Protein AF-0000000075360469 (afdb_homodimer)

Solvent-accessible surface area (backbone atoms only — not comparable to full-atom values): 14205 Å² total; per-residue (Å²): 92,69,73,37,36,82,47,87,80,54,73,64,46,63,49,33,37,39,33,45,27,39,41,29,49,33,63,58,57,54,46,42,32,23,27,50,46,10,45,74,39,44,35,32,46,33,38,42,33,43,32,40,32,41,60,13,34,35,38,39,36,37,30,26,70,45,45,73,87,72,63,45,74,84,58,86,42,46,10,34,50,32,40,31,43,35,37,39,32,42,34,36,38,34,23,70,50,64,30,44,30,37,37,34,32,16,78,68,30,48,28,33,36,38,34,39,33,41,29,43,35,39,61,72,50,85,80,56,54,72,75,47,12,67,35,78,43,67,35,70,44,61,72,42,79,40,77,57,46,86,90,70,74,37,38,82,46,87,80,54,73,66,47,64,49,34,35,40,33,44,29,39,40,29,50,35,64,59,54,53,45,41,33,24,27,49,48,9,44,75,41,44,35,32,46,34,37,40,33,45,31,40,32,42,58,14,33,36,38,38,35,38,30,26,70,45,44,73,88,71,63,45,73,85,55,87,42,47,10,34,48,34,38,31,44,36,38,40,30,43,33,34,38,34,22,69,50,65,30,43,30,40,35,35,32,16,78,69,29,48,29,31,35,38,35,38,33,41,29,44,34,40,61,72,50,82,80,58,54,72,75,48,12,68,36,77,42,67,35,70,44,60,72,41,78,39,77,57,48,86

Secondary structure (DSSP, 8-state):
---B-SSTTPPPEE--EEEEEEEES-SEEEEEEB-TTPPSEEEEEEEEEEEEEEEESEEEEEETT--GGG-S----PPP-EEEEEEEEEEEEEEE-SS-SEEEE--SSS-EEEEEEEEEEEEESSTT--STTSEEEES-EES-EEES-B-/---B-SSTTPPPEE--EEEEEEEES-SEEEEEEB-TTPPSEEEEEEEEEEEEEEEESEEEEEETT--GGG-S----PPP-EEEEEEEEEEEEEEE-SS-SEEEE--SSS-EEEEEEEEEEEEESSTT--STTSEEEES-EES-EEES-B-

Organism: Citrus sinensis (NCBI:txid2711)

Radius of gyration: 19.04 Å; Cα contacts (8 Å, |Δi|>4): 924; chains: 2; bounding box: 39×49×48 Å

Structure (mmCIF, N/CA/C/O backbone):
data_AF-0000000075360469-model_v1
#
loop_
_entity.id
_entity.type
_entity.pdbx_description
1 polymer 'Uncharacterized protein'
#
loop_
_atom_site.group_PDB
_atom_site.id
_atom_site.type_symbol
_atom_site.label_atom_id
_atom_site.label_alt_id
_atom_site.label_comp_id
_atom_site.label_asym_id
_atom_site.label_entity_id
_atom_site.label_seq_id
_atom_site.pdbx_PDB_ins_code
_atom_site.Cartn_x
_atom_site.Cartn_y
_atom_site.Cartn_z
_atom_site.occupancy
_atom_site.B_iso_or_equiv
_atom_site.auth_seq_id
_atom_site.auth_comp_id
_atom_site.auth_asym_id
_atom_site.auth_atom_id
_atom_site.pdbx_PDB_model_num
ATOM 1 N N . ILE A 1 1 ? 3.607 -2.281 -2.953 1 94.75 1 ILE A N 1
ATOM 2 C CA . ILE A 1 1 ? 4.852 -1.771 -3.523 1 94.75 1 ILE A CA 1
ATOM 3 C C . ILE A 1 1 ? 4.664 -1.517 -5.02 1 94.75 1 ILE A C 1
ATOM 5 O O . ILE A 1 1 ? 4.395 -2.445 -5.781 1 94.75 1 ILE A O 1
ATOM 9 N N . GLY A 1 2 ? 4.793 -0.292 -5.465 1 91.44 2 GLY A N 1
ATOM 10 C CA . GLY A 1 2 ? 4.574 0.11 -6.844 1 91.44 2 GLY A CA 1
ATOM 11 C C . GLY A 1 2 ? 3.57 1.239 -6.984 1 91.44 2 GLY A C 1
ATOM 12 O O . GLY A 1 2 ? 3.215 1.885 -5.996 1 91.44 2 GLY A O 1
ATOM 13 N N . SER A 1 3 ? 3.293 1.431 -8.25 1 90.69 3 SER A N 1
ATOM 14 C CA . SER A 1 3 ? 3.672 0.668 -9.438 1 90.69 3 SER A CA 1
ATOM 15 C C . SER A 1 3 ? 5.094 1.003 -9.883 1 90.69 3 SER A C 1
ATOM 17 O O . SER A 1 3 ? 5.477 2.174 -9.914 1 90.69 3 SER A O 1
ATOM 19 N N . LEU A 1 4 ? 5.887 0.078 -10.18 1 94.88 4 LEU A N 1
ATOM 20 C CA . LEU A 1 4 ? 7.289 0.25 -10.531 1 94.88 4 LEU A CA 1
ATOM 21 C C . LEU A 1 4 ? 7.461 0.335 -12.047 1 94.88 4 LEU A C 1
ATOM 23 O O . LEU A 1 4 ? 6.68 -0.251 -12.797 1 94.88 4 LEU A O 1
ATOM 27 N N . GLY A 1 5 ? 8.484 1.056 -12.477 1 92.62 5 GLY A N 1
ATOM 28 C CA . GLY A 1 5 ? 8.906 1.057 -13.867 1 92.62 5 GLY A CA 1
ATOM 29 C C . GLY A 1 5 ? 8.148 2.057 -14.727 1 92.62 5 GLY A C 1
ATOM 30 O O . GLY A 1 5 ? 8.047 1.888 -15.945 1 92.62 5 GLY A O 1
ATOM 31 N N . LYS A 1 6 ? 7.613 3.016 -14.086 1 84.31 6 LYS A N 1
ATOM 32 C CA . LYS A 1 6 ? 6.895 4.027 -14.852 1 84.31 6 LYS A CA 1
ATOM 33 C C . LYS A 1 6 ? 7.859 4.922 -15.625 1 84.31 6 LYS A C 1
ATOM 35 O O . LYS A 1 6 ? 7.57 5.316 -16.75 1 84.31 6 LYS A O 1
ATOM 40 N N . TYR A 1 7 ? 9 5.176 -14.992 1 84.62 7 TYR A N 1
ATOM 41 C CA . TYR A 1 7 ? 9.969 6.094 -15.578 1 84.62 7 TYR A CA 1
ATOM 42 C C . TYR A 1 7 ? 11.258 5.367 -15.938 1 84.62 7 TYR A C 1
ATOM 44 O O . TYR A 1 7 ? 11.625 4.383 -15.289 1 84.62 7 TYR A O 1
ATOM 52 N N . THR A 1 8 ? 11.891 5.875 -16.938 1 87.12 8 THR A N 1
ATOM 53 C CA . THR A 1 8 ? 13.086 5.227 -17.469 1 87.12 8 THR A CA 1
ATOM 54 C C . THR A 1 8 ? 14.227 5.293 -16.453 1 87.12 8 THR A C 1
ATOM 56 O O . THR A 1 8 ? 15.125 4.445 -16.453 1 87.12 8 THR A O 1
ATOM 59 N N . ASP A 1 9 ? 14.117 6.25 -15.539 1 88.25 9 ASP A N 1
ATOM 60 C CA . ASP A 1 9 ? 15.234 6.445 -14.625 1 88.25 9 ASP A CA 1
ATOM 61 C C . ASP A 1 9 ? 14.859 6.051 -13.203 1 88.25 9 ASP A C 1
ATOM 63 O O . ASP A 1 9 ? 15.508 6.473 -12.242 1 88.25 9 ASP A O 1
ATOM 67 N N . GLU A 1 10 ? 13.898 5.184 -13.172 1 89.5 10 GLU A N 1
ATOM 68 C CA . GLU A 1 10 ? 13.516 4.742 -11.828 1 89.5 10 GLU A CA 1
ATOM 69 C C . GLU A 1 10 ? 14.602 3.859 -11.211 1 89.5 10 GLU A C 1
ATOM 71 O O . GLU A 1 10 ? 15.18 3.014 -11.891 1 89.5 10 GLU A O 1
ATOM 76 N N . GLU A 1 11 ? 14.867 4.098 -9.977 1 91.69 11 GLU A N 1
ATOM 77 C CA . GLU A 1 11 ? 15.906 3.344 -9.281 1 91.69 11 GLU A CA 1
ATOM 78 C C . GLU A 1 11 ? 15.391 1.972 -8.852 1 91.69 11 GLU A C 1
ATOM 80 O O . GLU A 1 11 ? 14.18 1.757 -8.758 1 91.69 11 GLU A O 1
ATOM 85 N N . ASP A 1 12 ? 16.359 1.062 -8.609 1 96.38 12 ASP A N 1
ATOM 86 C CA . ASP A 1 12 ? 16.047 -0.254 -8.062 1 96.38 12 ASP A CA 1
ATOM 87 C C . ASP A 1 12 ? 15.375 -0.131 -6.695 1 96.38 12 ASP A C 1
ATOM 89 O O . ASP A 1 12 ? 15.641 0.813 -5.949 1 96.38 12 ASP A O 1
ATOM 93 N N . VAL A 1 13 ? 14.547 -0.993 -6.422 1 97 13 VAL A N 1
ATOM 94 C CA . VAL A 1 13 ? 13.93 -1.085 -5.102 1 97 13 VAL A CA 1
ATOM 95 C C . VAL A 1 13 ? 14.375 -2.369 -4.41 1 97 13 VAL A C 1
ATOM 97 O O . VAL A 1 13 ? 14.062 -3.471 -4.863 1 97 13 VAL A O 1
ATOM 100 N N . VAL A 1 14 ? 15.148 -2.17 -3.314 1 97.81 14 VAL A N 1
ATOM 101 C CA . VAL A 1 14 ? 15.758 -3.35 -2.711 1 97.81 14 VAL A CA 1
ATOM 102 C C . VAL A 1 14 ? 15.531 -3.332 -1.201 1 97.81 14 VAL A C 1
ATOM 104 O O . VAL A 1 14 ? 15.641 -2.283 -0.562 1 97.81 14 VAL A O 1
ATOM 107 N N . GLY A 1 15 ? 15.18 -4.359 -0.701 1 98 15 GLY A N 1
ATOM 108 C CA . GLY A 1 15 ? 15.289 -4.543 0.738 1 98 15 GLY A CA 1
ATOM 109 C C . GLY A 1 15 ? 14.07 -4.055 1.499 1 98 15 GLY A C 1
ATOM 110 O O . GLY A 1 15 ? 14.203 -3.494 2.59 1 98 15 GLY A O 1
ATOM 111 N N . ILE A 1 16 ? 12.969 -4.293 0.969 1 98 16 ILE A N 1
ATOM 112 C CA . ILE A 1 16 ? 11.734 -3.941 1.668 1 98 16 ILE A CA 1
ATOM 113 C C . ILE A 1 16 ? 11.367 -5.047 2.656 1 98 16 ILE A C 1
ATOM 115 O O . ILE A 1 16 ? 11.469 -6.234 2.338 1 98 16 ILE A O 1
ATOM 119 N N . ASN A 1 17 ? 11.031 -4.652 3.91 1 98.38 17 ASN A N 1
ATOM 120 C CA . ASN A 1 17 ? 10.562 -5.582 4.93 1 98.38 17 ASN A CA 1
ATOM 121 C C . ASN A 1 17 ? 9.266 -5.098 5.582 1 98.38 17 ASN A C 1
ATOM 123 O O . ASN A 1 17 ? 9.211 -3.988 6.109 1 98.38 17 ASN A O 1
ATOM 127 N N . VAL A 1 18 ? 8.266 -5.828 5.5 1 98.12 18 VAL A N 1
ATOM 128 C CA . VAL A 1 18 ? 6.992 -5.602 6.18 1 98.12 18 VAL A CA 1
ATOM 129 C C . VAL A 1 18 ? 6.676 -6.789 7.09 1 98.12 18 VAL A C 1
ATOM 131 O O . VAL A 1 18 ? 6.574 -7.926 6.625 1 98.12 18 VAL A O 1
ATOM 134 N N . ARG A 1 19 ? 6.531 -6.484 8.391 1 98 19 ARG A N 1
ATOM 135 C CA . ARG A 1 19 ? 6.367 -7.629 9.281 1 98 19 ARG A CA 1
ATOM 136 C C . ARG A 1 19 ? 5.391 -7.309 10.406 1 98 19 ARG A C 1
ATOM 138 O O . ARG A 1 19 ? 5.16 -6.137 10.727 1 98 19 ARG A O 1
ATOM 145 N N . ASN A 1 20 ? 4.848 -8.367 10.961 1 97.5 20 ASN A N 1
ATOM 146 C CA . ASN A 1 20 ? 3.947 -8.273 12.109 1 97.5 20 ASN A CA 1
ATOM 147 C C . ASN A 1 20 ? 2.799 -7.305 11.844 1 97.5 20 ASN A C 1
ATOM 149 O O . ASN A 1 20 ? 2.65 -6.305 12.547 1 97.5 20 ASN A O 1
ATOM 153 N N . CYS A 1 21 ? 2.018 -7.738 10.953 1 97.69 21 CYS A N 1
ATOM 154 C CA . CYS A 1 21 ? 0.961 -6.832 10.523 1 97.69 21 CYS A CA 1
ATOM 155 C C . CYS A 1 21 ? -0.395 -7.527 10.531 1 97.69 21 CYS A C 1
ATOM 157 O O . CYS A 1 21 ? -0.504 -8.688 10.133 1 97.69 21 CYS A O 1
ATOM 159 N N . THR A 1 22 ? -1.365 -6.922 11.047 1 98.38 22 THR A N 1
ATOM 160 C CA . THR A 1 22 ? -2.75 -7.32 10.812 1 98.38 22 THR A CA 1
ATOM 161 C C . THR A 1 22 ? -3.447 -6.336 9.883 1 98.38 22 THR A C 1
ATOM 163 O O . THR A 1 22 ? -3.459 -5.129 10.141 1 98.38 22 THR A O 1
ATOM 166 N N . ILE A 1 23 ? -3.994 -6.805 8.805 1 98 23 ILE A N 1
ATOM 167 C CA . ILE A 1 23 ? -4.676 -6.02 7.781 1 98 23 ILE A CA 1
ATOM 168 C C . ILE A 1 23 ? -6.145 -6.441 7.703 1 98 23 ILE A C 1
ATOM 170 O O . ILE A 1 23 ? -6.449 -7.617 7.488 1 98 23 ILE A O 1
ATOM 174 N N . THR A 1 24 ? -7.066 -5.492 7.844 1 97.69 24 THR A N 1
ATOM 175 C CA . THR A 1 24 ? -8.484 -5.812 7.887 1 97.69 24 THR A CA 1
ATOM 176 C C . THR A 1 24 ? -9.266 -4.938 6.906 1 97.69 24 THR A C 1
ATOM 178 O O . THR A 1 24 ? -9.078 -3.721 6.871 1 97.69 24 THR A O 1
ATOM 181 N N . GLY A 1 25 ? -10.055 -5.566 6.047 1 95.88 25 GLY A N 1
ATOM 182 C CA . GLY A 1 25 ? -11.062 -4.848 5.289 1 95.88 25 GLY A CA 1
ATOM 183 C C . GLY A 1 25 ? -10.516 -4.195 4.035 1 95.88 25 GLY A C 1
ATOM 184 O O . GLY A 1 25 ? -11.078 -3.213 3.545 1 95.88 25 GLY A O 1
ATOM 185 N N . THR A 1 26 ? -9.422 -4.742 3.541 1 96.62 26 THR A N 1
ATOM 186 C CA . THR A 1 26 ? -8.812 -4.121 2.371 1 96.62 26 THR A CA 1
ATOM 187 C C . THR A 1 26 ? -9.094 -4.938 1.114 1 96.62 26 THR A C 1
ATOM 189 O O . THR A 1 26 ? -9.375 -6.137 1.197 1 96.62 26 THR A O 1
ATOM 192 N N . GLN A 1 27 ? -9.086 -4.266 -0.001 1 94.94 27 GLN A N 1
ATOM 193 C CA . GLN A 1 27 ? -9.219 -4.992 -1.258 1 94.94 27 GLN A CA 1
ATOM 194 C C . GLN A 1 27 ? -7.992 -5.863 -1.523 1 94.94 27 GLN A C 1
ATOM 196 O O . GLN A 1 27 ? -8.125 -7.035 -1.891 1 94.94 27 GLN A O 1
ATOM 201 N N . ASN A 1 28 ? -6.832 -5.258 -1.359 1 96.44 28 ASN A N 1
ATOM 202 C CA . ASN A 1 28 ? -5.594 -6.004 -1.554 1 96.44 28 ASN A CA 1
ATOM 203 C C . ASN A 1 28 ? -4.797 -6.121 -0.257 1 96.44 28 ASN A C 1
ATOM 205 O O . ASN A 1 28 ? -4.777 -5.188 0.548 1 96.44 28 ASN A O 1
ATOM 209 N N . GLY A 1 29 ? -4.133 -7.223 -0.032 1 97.62 29 GLY A N 1
ATOM 210 C CA . GLY A 1 29 ? -3.172 -7.371 1.048 1 97.62 29 GLY A CA 1
ATOM 211 C C . GLY A 1 29 ? -1.795 -6.836 0.7 1 97.62 29 GLY A C 1
ATOM 212 O O . GLY A 1 29 ? -1.602 -5.621 0.608 1 97.62 29 GLY A O 1
ATOM 213 N N . VAL A 1 30 ? -0.83 -7.801 0.501 1 98.44 30 VAL A N 1
ATOM 214 C CA . VAL A 1 30 ? 0.49 -7.387 0.038 1 98.44 30 VAL A CA 1
ATOM 215 C C . VAL A 1 30 ? 0.578 -7.539 -1.479 1 98.44 30 VAL A C 1
ATOM 217 O O . VAL A 1 30 ? 0.243 -8.594 -2.021 1 98.44 30 VAL A O 1
ATOM 220 N N . ARG A 1 31 ? 0.881 -6.441 -2.158 1 98.25 31 ARG A N 1
ATOM 221 C CA . ARG A 1 31 ? 0.864 -6.41 -3.617 1 98.25 31 ARG A CA 1
ATOM 222 C C . ARG A 1 31 ? 2.113 -5.727 -4.164 1 98.25 31 ARG A C 1
ATOM 224 O O . ARG A 1 31 ? 2.514 -4.668 -3.676 1 98.25 31 ARG A O 1
ATOM 231 N N . VAL A 1 32 ? 2.805 -6.418 -5.078 1 98.56 32 VAL A N 1
ATOM 232 C CA . VAL A 1 32 ? 3.895 -5.844 -5.859 1 98.56 32 VAL A CA 1
ATOM 233 C C . VAL A 1 32 ? 3.471 -5.715 -7.32 1 98.56 32 VAL A C 1
ATOM 235 O O . VAL A 1 32 ? 3.023 -6.691 -7.93 1 98.56 32 VAL A O 1
ATOM 238 N N . LYS A 1 33 ? 3.529 -4.539 -7.859 1 96.81 33 LYS A N 1
ATOM 239 C CA . LYS A 1 33 ? 3.027 -4.371 -9.219 1 96.81 33 LYS A CA 1
ATOM 240 C C . LYS A 1 33 ? 3.977 -3.521 -10.055 1 96.81 33 LYS A C 1
ATOM 242 O O . LYS A 1 33 ? 4.598 -2.588 -9.547 1 96.81 33 LYS A O 1
ATOM 247 N N . THR A 1 34 ? 4.16 -3.836 -11.305 1 96.06 34 THR A N 1
ATOM 248 C CA . THR A 1 34 ? 4.949 -3.068 -12.266 1 96.06 34 THR A CA 1
ATOM 249 C C . THR A 1 34 ? 4.121 -2.74 -13.508 1 96.06 34 THR A C 1
ATOM 251 O O . THR A 1 34 ? 3.203 -3.482 -13.859 1 96.06 34 THR A O 1
ATOM 254 N N . TRP A 1 35 ? 4.492 -1.708 -14.109 1 91.5 35 TRP A N 1
ATOM 255 C CA . TRP A 1 35 ? 3.814 -1.316 -15.344 1 91.5 35 TRP A CA 1
ATOM 256 C C . TRP A 1 35 ? 4.203 -2.236 -16.5 1 91.5 35 TRP A C 1
ATOM 258 O O . TRP A 1 35 ? 5.352 -2.674 -16.594 1 91.5 35 TRP A O 1
ATOM 268 N N . PRO A 1 36 ? 3.199 -2.496 -17.328 1 88.81 36 PRO A N 1
ATOM 269 C CA . PRO A 1 36 ? 3.611 -3.15 -18.578 1 88.81 36 PRO A CA 1
ATOM 270 C C . PRO A 1 36 ? 4.598 -2.311 -19.391 1 88.81 36 PRO A C 1
ATOM 272 O O . PRO A 1 36 ? 4.504 -1.08 -19.391 1 88.81 36 PRO A O 1
ATOM 275 N N . GLY A 1 37 ? 5.539 -2.943 -20.031 1 90.12 37 GLY A N 1
ATOM 276 C CA . GLY A 1 37 ? 6.496 -2.225 -20.859 1 90.12 37 GLY A CA 1
ATOM 277 C C . GLY A 1 37 ? 7.512 -1.442 -20.047 1 90.12 37 GLY A C 1
ATOM 278 O O . GLY A 1 37 ? 8.305 -0.679 -20.609 1 90.12 37 GLY A O 1
ATOM 279 N N . ALA A 1 38 ? 7.465 -1.643 -18.75 1 93.31 38 ALA A N 1
ATOM 280 C CA . ALA A 1 38 ? 8.414 -0.944 -17.906 1 93.31 38 ALA A CA 1
ATOM 281 C C . ALA A 1 38 ? 9.852 -1.239 -18.312 1 93.31 38 ALA A C 1
ATOM 283 O O . ALA A 1 38 ? 10.188 -2.381 -18.641 1 93.31 38 ALA A O 1
ATOM 284 N N . PRO A 1 39 ? 10.695 -0.224 -18.312 1 94.81 39 PRO A N 1
ATOM 285 C CA . PRO A 1 39 ? 12.109 -0.464 -18.625 1 94.81 39 PRO A CA 1
ATOM 286 C C . PRO A 1 39 ? 12.797 -1.343 -17.578 1 94.81 39 PRO A C 1
ATOM 288 O O . PRO A 1 39 ? 12.25 -1.563 -16.5 1 94.81 39 PRO A O 1
ATOM 291 N N . ALA A 1 40 ? 13.992 -1.775 -17.953 1 95.62 40 ALA A N 1
ATOM 292 C CA . ALA A 1 40 ? 14.75 -2.682 -17.109 1 95.62 40 ALA A CA 1
ATOM 293 C C . ALA A 1 40 ? 15.133 -2.008 -15.789 1 95.62 40 ALA A C 1
ATOM 295 O O . ALA A 1 40 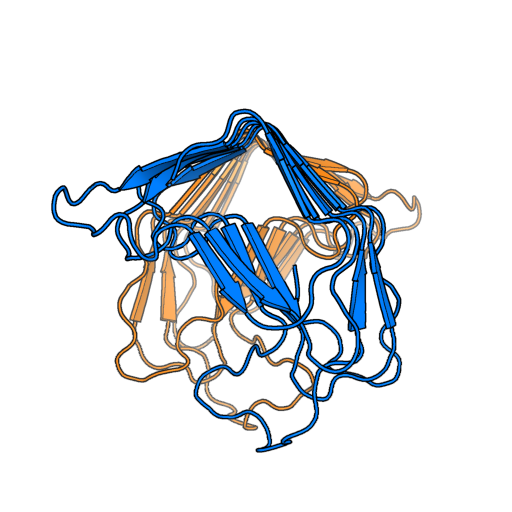? 15.609 -0.87 -15.781 1 95.62 40 ALA A O 1
ATOM 296 N N . SER A 1 41 ? 14.852 -2.594 -14.758 1 97.44 41 SER A N 1
ATOM 297 C CA . SER A 1 41 ? 15.266 -2.309 -13.391 1 97.44 41 SER A CA 1
ATOM 298 C C . SER A 1 41 ? 15.078 -3.527 -12.492 1 97.44 41 SER A C 1
ATOM 300 O O . SER A 1 41 ? 14.742 -4.613 -12.969 1 97.44 41 SER A O 1
ATOM 302 N N . HIS A 1 42 ? 15.438 -3.35 -11.188 1 97.75 42 HIS A N 1
ATOM 303 C CA . HIS A 1 42 ? 15.344 -4.496 -10.297 1 97.75 42 HIS A CA 1
ATOM 304 C C . HIS A 1 42 ? 14.555 -4.152 -9.039 1 97.75 42 HIS A C 1
ATOM 306 O O . HIS A 1 42 ? 14.656 -3.035 -8.523 1 97.75 42 HIS A O 1
ATOM 312 N N . ALA A 1 43 ? 13.82 -5.027 -8.578 1 98.69 43 ALA A N 1
ATOM 313 C CA . ALA A 1 43 ? 13.195 -5.027 -7.262 1 98.69 43 ALA A CA 1
ATOM 314 C C . ALA A 1 43 ? 13.391 -6.367 -6.559 1 98.69 43 ALA A C 1
ATOM 316 O O . ALA A 1 43 ? 12.992 -7.41 -7.078 1 98.69 43 ALA A O 1
ATOM 317 N N . SER A 1 44 ? 14.031 -6.297 -5.434 1 98.75 44 SER A N 1
ATOM 318 C CA . SER A 1 44 ? 14.477 -7.574 -4.887 1 98.75 44 SER A CA 1
ATOM 319 C C . SER A 1 44 ? 14.586 -7.516 -3.365 1 98.75 44 SER A C 1
ATOM 321 O O . SER A 1 44 ? 14.609 -6.43 -2.783 1 98.75 44 SER A O 1
ATOM 323 N N . ASN A 1 45 ? 14.602 -8.664 -2.791 1 98.81 45 ASN A N 1
ATOM 324 C CA . ASN A 1 45 ? 14.812 -8.828 -1.358 1 98.81 45 ASN A CA 1
ATOM 325 C C . ASN A 1 45 ? 13.688 -8.203 -0.543 1 98.81 45 ASN A C 1
ATOM 327 O O . ASN A 1 45 ? 13.945 -7.434 0.388 1 98.81 45 ASN A O 1
ATOM 331 N N . PHE A 1 46 ? 12.539 -8.57 -0.97 1 98.88 46 PHE A N 1
ATOM 332 C CA . PHE A 1 46 ? 11.359 -8.203 -0.196 1 98.88 46 PHE A CA 1
ATOM 333 C C . PHE A 1 46 ? 11 -9.305 0.798 1 98.88 46 PHE A C 1
ATOM 335 O O . PHE A 1 46 ? 11.055 -10.492 0.466 1 98.88 46 PHE A O 1
ATOM 342 N N . MET A 1 47 ? 10.688 -8.906 2.004 1 98.88 47 MET A N 1
ATOM 343 C CA . MET A 1 47 ? 10.203 -9.812 3.039 1 98.88 47 MET A CA 1
ATOM 344 C C . MET A 1 47 ? 8.844 -9.375 3.562 1 98.88 47 MET A C 1
ATOM 346 O O . MET A 1 47 ? 8.711 -8.273 4.102 1 98.88 47 MET A O 1
ATOM 350 N N . PHE A 1 48 ? 7.855 -10.172 3.352 1 98.81 48 PHE A N 1
ATOM 351 C CA . PHE A 1 48 ? 6.539 -10.031 3.971 1 98.81 48 PHE A CA 1
ATOM 352 C C . PHE A 1 48 ? 6.297 -11.156 4.977 1 98.81 48 PHE A C 1
ATOM 354 O O . PHE A 1 48 ? 6.051 -12.297 4.594 1 98.81 48 PHE A O 1
ATOM 361 N N . THR A 1 49 ? 6.422 -10.781 6.27 1 98.75 49 THR A N 1
ATOM 362 C CA . THR A 1 49 ? 6.469 -11.852 7.262 1 98.75 49 THR A CA 1
ATOM 363 C C . THR A 1 49 ? 5.488 -11.578 8.398 1 98.75 49 THR A C 1
ATOM 365 O O . THR A 1 49 ? 5.336 -10.438 8.836 1 98.75 49 THR A O 1
ATOM 368 N N . ASP A 1 50 ? 4.805 -12.578 8.906 1 98.75 50 ASP A N 1
ATOM 369 C CA . ASP A 1 50 ? 3.943 -12.508 10.086 1 98.75 50 ASP A CA 1
ATOM 370 C C . ASP A 1 50 ? 2.793 -11.523 9.867 1 98.75 50 ASP A C 1
ATOM 372 O O . ASP A 1 50 ? 2.646 -10.555 10.609 1 98.75 50 ASP A O 1
ATOM 376 N N . ILE A 1 51 ? 2.027 -11.891 8.898 1 98.75 51 ILE A N 1
ATOM 377 C CA . ILE A 1 51 ? 0.923 -11.016 8.531 1 98.75 51 ILE A CA 1
ATOM 378 C C . ILE A 1 51 ? -0.399 -11.766 8.656 1 98.75 51 ILE A C 1
ATOM 380 O O . ILE A 1 51 ? -0.525 -12.898 8.18 1 98.75 51 ILE A O 1
ATOM 384 N N . VAL A 1 52 ? -1.313 -11.211 9.359 1 98.69 52 VAL A N 1
ATOM 385 C CA . VAL A 1 52 ? -2.672 -11.734 9.469 1 98.69 52 VAL A CA 1
ATOM 386 C C . VAL A 1 52 ? -3.623 -10.883 8.633 1 98.69 52 VAL A C 1
ATOM 388 O O . VAL A 1 52 ? -3.631 -9.656 8.742 1 98.69 52 VAL A O 1
ATOM 391 N N . MET A 1 53 ? -4.387 -11.508 7.809 1 97.88 53 MET A N 1
ATOM 392 C CA . MET A 1 53 ? -5.344 -10.836 6.938 1 97.88 53 MET A CA 1
ATOM 393 C C . MET A 1 53 ? -6.773 -11.195 7.316 1 97.88 53 MET A C 1
ATOM 395 O O . MET A 1 53 ? -7.129 -12.375 7.355 1 97.88 53 MET A O 1
ATOM 399 N N . ILE A 1 54 ? -7.574 -10.211 7.578 1 96.62 54 ILE A N 1
ATOM 400 C CA . ILE A 1 54 ? -8.969 -10.398 7.957 1 96.62 54 ILE A CA 1
ATOM 401 C C . ILE A 1 54 ? -9.875 -9.703 6.945 1 96.62 54 ILE A C 1
ATOM 403 O O . ILE A 1 54 ? -9.852 -8.477 6.81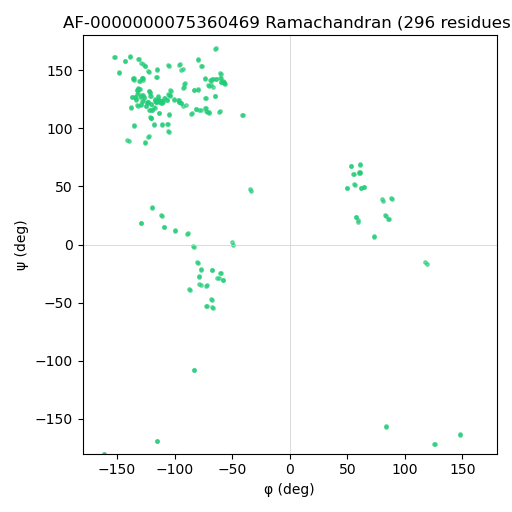2 1 96.62 54 ILE A O 1
ATOM 407 N N . ASN A 1 55 ? -10.695 -10.492 6.219 1 94.56 55 ASN A N 1
ATOM 408 C CA . ASN A 1 55 ? -11.594 -9.93 5.215 1 94.56 55 ASN A CA 1
ATOM 409 C C . ASN A 1 55 ? -10.844 -9.109 4.172 1 94.56 55 ASN A C 1
ATOM 411 O O . ASN A 1 55 ? -11.18 -7.953 3.926 1 94.56 55 ASN A O 1
ATOM 415 N N . VAL A 1 56 ? -9.836 -9.711 3.625 1 96.94 56 VAL A N 1
ATOM 416 C CA . VAL A 1 56 ? -9.07 -9.141 2.525 1 96.94 56 VAL A CA 1
ATOM 417 C C . VAL A 1 56 ? -9.461 -9.812 1.214 1 96.94 56 VAL A C 1
ATOM 419 O O . VAL A 1 56 ? -9.617 -11.039 1.158 1 96.94 56 VAL A O 1
ATOM 422 N N . SER A 1 57 ? -9.734 -9.023 0.125 1 95.75 57 SER A N 1
ATOM 423 C CA . SER A 1 57 ? -10.203 -9.617 -1.123 1 95.75 57 SER A CA 1
ATOM 424 C C . SER A 1 57 ? -9.086 -10.375 -1.831 1 95.75 57 SER A C 1
ATOM 426 O O . SER A 1 57 ? -9.234 -11.562 -2.143 1 95.75 57 SER A O 1
ATOM 428 N N . ASN A 1 58 ? -7.957 -9.758 -2.059 1 96.88 58 ASN A N 1
ATOM 429 C CA . ASN A 1 58 ? -6.801 -10.32 -2.746 1 96.88 58 ASN A CA 1
ATOM 430 C C . ASN A 1 58 ? -5.555 -10.281 -1.87 1 96.88 58 ASN A C 1
ATOM 432 O O . ASN A 1 58 ? -4.828 -9.281 -1.865 1 96.88 58 ASN A O 1
ATOM 436 N N . PRO A 1 59 ? -5.301 -11.383 -1.134 1 98.19 59 PRO A N 1
ATOM 437 C CA . PRO A 1 59 ? -4.305 -11.312 -0.06 1 98.19 59 PRO A CA 1
ATOM 438 C C . PRO A 1 59 ? -2.885 -11.109 -0.584 1 98.19 59 PRO A C 1
ATOM 440 O O . PRO A 1 59 ? -2.17 -10.227 -0.108 1 98.19 59 PRO A O 1
ATOM 443 N N . ILE A 1 60 ? -2.396 -11.977 -1.518 1 98.69 60 ILE A N 1
ATOM 444 C CA . ILE A 1 60 ? -1.029 -11.906 -2.021 1 98.69 60 ILE A CA 1
ATOM 445 C C . ILE A 1 60 ? -1.048 -11.758 -3.541 1 98.69 60 ILE A C 1
ATOM 447 O O . ILE A 1 60 ? -1.573 -12.617 -4.25 1 98.69 60 ILE A O 1
ATOM 451 N N . ILE A 1 61 ? -0.423 -10.672 -4 1 98.38 61 ILE A N 1
ATOM 452 C CA . ILE A 1 61 ? -0.447 -10.414 -5.438 1 98.38 61 ILE A CA 1
ATOM 453 C C . ILE A 1 61 ? 0.939 -9.977 -5.906 1 98.38 61 ILE A C 1
ATOM 455 O O . ILE A 1 61 ? 1.557 -9.102 -5.305 1 98.38 61 ILE A O 1
ATOM 459 N N . ILE A 1 62 ? 1.484 -10.625 -6.898 1 98.69 62 ILE A N 1
ATOM 460 C CA . ILE A 1 62 ? 2.473 -10.055 -7.809 1 98.69 62 ILE A CA 1
ATOM 461 C C . ILE A 1 62 ? 1.842 -9.836 -9.18 1 98.69 62 ILE A C 1
ATOM 463 O O . ILE A 1 62 ? 1.232 -10.742 -9.75 1 98.69 62 ILE A O 1
ATOM 467 N N . ASP A 1 63 ? 1.925 -8.641 -9.703 1 96.88 63 ASP A N 1
ATOM 468 C CA . ASP A 1 63 ? 1.312 -8.281 -10.977 1 96.88 63 ASP A CA 1
ATOM 469 C C . ASP A 1 63 ? 2.27 -7.465 -11.844 1 96.88 63 ASP A C 1
ATOM 471 O O . ASP A 1 63 ? 2.365 -6.246 -11.68 1 96.88 63 ASP A O 1
ATOM 475 N N . GLN A 1 64 ? 2.852 -8.141 -12.812 1 96.75 64 GLN A N 1
ATOM 476 C CA . GLN A 1 64 ? 3.756 -7.398 -13.688 1 96.75 64 GLN A CA 1
ATOM 477 C C . GLN A 1 64 ? 3.062 -7.012 -14.992 1 96.75 64 GLN A C 1
ATOM 479 O O . GLN A 1 64 ? 3.725 -6.676 -15.977 1 96.75 64 GLN A O 1
ATOM 484 N N . GLU A 1 65 ? 1.766 -7.152 -15.055 1 93.06 65 GLU A N 1
ATOM 485 C CA . GLU A 1 65 ? 0.914 -6.672 -16.141 1 93.06 65 GLU A CA 1
ATOM 486 C C . GLU A 1 65 ? -0.122 -5.676 -15.625 1 93.06 65 GLU A C 1
ATOM 488 O O . GLU A 1 65 ? -1.275 -5.691 -16.062 1 93.06 65 GLU A O 1
ATOM 493 N N . TYR A 1 66 ? 0.35 -4.953 -14.602 1 90.31 66 TYR A N 1
ATOM 494 C CA . TYR A 1 66 ? -0.534 -4 -13.938 1 90.31 66 TYR A CA 1
ATOM 495 C C . TYR A 1 66 ? -1.011 -2.932 -14.914 1 90.31 66 TYR A C 1
ATOM 497 O O . TYR A 1 66 ? -0.204 -2.17 -15.453 1 90.31 66 TYR A O 1
ATOM 505 N N . CYS A 1 67 ? -2.32 -2.854 -15.258 1 83.62 67 CYS A N 1
ATOM 506 C CA . CYS A 1 67 ? -2.943 -1.86 -16.125 1 83.62 67 CYS A CA 1
ATOM 507 C C . CYS A 1 67 ? -4.297 -1.428 -15.578 1 83.62 67 CYS A C 1
ATOM 509 O O . CYS A 1 67 ? -5.332 -1.96 -15.977 1 83.62 67 CYS A O 1
ATOM 511 N N . PRO A 1 68 ? -4.117 -0.375 -14.734 1 73.12 68 PRO A N 1
ATOM 512 C CA . PRO A 1 68 ? -5.406 0.049 -14.188 1 73.12 68 PRO A CA 1
ATOM 513 C C . PRO A 1 68 ? -6.332 0.635 -15.25 1 73.12 68 PRO A C 1
ATOM 515 O O . PRO A 1 68 ? -5.883 1.375 -16.125 1 73.12 68 PRO A O 1
ATOM 518 N N . SER A 1 69 ? -7.512 0.316 -15.289 1 62.88 69 SER A N 1
ATOM 519 C CA . SER A 1 69 ? -8.594 0.811 -16.125 1 62.88 69 SER A CA 1
ATOM 520 C C . SER A 1 69 ? -8.273 0.646 -17.609 1 62.88 69 SER A C 1
ATOM 522 O O . SER A 1 69 ? -8.672 1.472 -18.422 1 62.88 69 SER A O 1
ATOM 524 N N . ASN A 1 70 ? -7.387 -0.296 -17.953 1 60.47 70 ASN A N 1
ATOM 525 C CA . ASN A 1 70 ? -7.004 -0.518 -19.344 1 60.47 70 ASN A CA 1
ATOM 526 C C . ASN A 1 70 ? -6.406 0.739 -19.969 1 60.47 70 ASN A C 1
ATOM 528 O O . ASN A 1 70 ? -6.664 1.041 -21.125 1 60.47 70 ASN A O 1
ATOM 532 N N . SER A 1 71 ? -5.969 1.567 -19.078 1 62.72 71 SER A N 1
ATOM 533 C CA . SER A 1 71 ? -5.422 2.832 -19.562 1 62.72 71 SER A CA 1
ATOM 534 C C . SER A 1 71 ? -3.957 2.684 -19.969 1 62.72 71 SER A C 1
ATOM 536 O O . SER A 1 71 ? -3.336 3.641 -20.438 1 62.72 71 SER A O 1
ATOM 538 N N . CYS A 1 72 ? -3.566 1.507 -19.766 1 67.62 72 CYS A N 1
ATOM 539 C CA . CYS A 1 72 ? -2.156 1.342 -20.094 1 67.62 72 CYS A CA 1
ATOM 540 C C . CYS A 1 72 ? -1.95 1.34 -21.609 1 67.62 72 CYS A C 1
ATOM 542 O O . CYS A 1 72 ? -2.836 0.93 -22.359 1 67.62 72 CYS A O 1
ATOM 544 N N . LYS A 1 73 ? -1.043 2.246 -21.938 1 57.28 73 LYS A N 1
ATOM 545 C CA . LYS A 1 73 ? -0.723 2.182 -23.359 1 57.28 73 LYS A CA 1
ATOM 546 C C . LYS A 1 73 ? -0.607 0.736 -23.844 1 57.28 73 LYS A C 1
ATOM 548 O O . LYS A 1 73 ? -0.064 -0.113 -23.125 1 57.28 73 LYS A O 1
ATOM 553 N N . SER A 1 74 ? -1.573 0.373 -24.656 1 54.66 74 SER A N 1
ATOM 554 C CA . SER A 1 74 ? -1.577 -0.933 -25.297 1 54.66 74 SER A CA 1
ATOM 555 C C . SER A 1 74 ? -0.161 -1.393 -25.625 1 54.66 74 SER A C 1
ATOM 557 O O . SER A 1 74 ? 0.044 -2.182 -26.562 1 54.66 74 SER A O 1
ATOM 559 N N . THR A 1 75 ? 0.791 -1.288 -24.625 1 61.5 75 THR A N 1
ATOM 560 C CA . THR A 1 75 ? 1.992 -1.902 -25.172 1 61.5 75 THR A CA 1
ATOM 561 C C . THR A 1 75 ? 1.977 -3.412 -24.953 1 61.5 75 THR A C 1
ATOM 563 O O . THR A 1 75 ? 1.487 -3.893 -23.938 1 61.5 75 THR A O 1
ATOM 566 N N . SER A 1 76 ? 1.881 -4.125 -25.891 1 71 76 SER A N 1
ATOM 567 C CA . SER A 1 76 ? 2.107 -5.566 -25.969 1 71 76 SER A CA 1
ATOM 568 C C . SER A 1 76 ? 3.445 -5.945 -25.328 1 71 76 SER A C 1
ATOM 570 O O . SER A 1 76 ? 3.74 -7.129 -25.156 1 71 76 SER A O 1
ATOM 572 N N . GLU A 1 77 ? 4.172 -4.965 -24.828 1 89.94 77 GLU A N 1
ATOM 573 C CA . GLU A 1 77 ? 5.504 -5.305 -24.328 1 89.94 77 GLU A CA 1
ATOM 574 C C . GLU A 1 77 ? 5.473 -5.656 -22.844 1 89.94 77 GLU A C 1
ATOM 576 O O . GLU A 1 77 ? 4.797 -4.988 -22.062 1 89.94 77 GLU A O 1
ATOM 581 N N . PRO A 1 78 ? 6.195 -6.629 -22.531 1 94.25 78 PRO A N 1
ATOM 582 C CA . PRO A 1 78 ? 6.227 -7.051 -21.125 1 94.25 78 PRO A CA 1
ATOM 583 C C . PRO A 1 78 ? 7.078 -6.137 -20.25 1 94.25 78 PRO A C 1
ATOM 585 O O . PRO A 1 78 ? 7.957 -5.434 -20.75 1 94.25 78 PRO A O 1
ATOM 588 N N . SER A 1 79 ? 6.77 -6.086 -19 1 95.75 79 SER A N 1
ATOM 589 C CA . SER A 1 79 ? 7.625 -5.395 -18.047 1 95.75 79 SER A CA 1
ATOM 590 C C . SER A 1 79 ? 9.031 -5.992 -18.016 1 95.75 79 SER A C 1
ATOM 592 O O . SER A 1 79 ? 9.195 -7.211 -18.047 1 95.75 79 SER A O 1
ATOM 594 N N . LEU A 1 80 ? 10.008 -5.102 -17.922 1 96.5 80 LEU A N 1
ATOM 595 C CA . LEU A 1 80 ? 11.383 -5.582 -17.812 1 96.5 80 LEU A CA 1
ATOM 596 C C . LEU A 1 80 ? 11.938 -5.336 -16.422 1 96.5 80 LEU A C 1
ATOM 598 O O . LEU A 1 80 ? 13.148 -5.449 -16.188 1 96.5 80 LEU A O 1
ATOM 602 N N . VAL A 1 81 ? 11.086 -5.039 -15.453 1 97.88 81 VAL A N 1
ATOM 603 C CA . VAL A 1 81 ? 11.508 -4.992 -14.062 1 97.88 81 VAL A CA 1
ATOM 604 C C . VAL A 1 81 ? 11.734 -6.41 -13.539 1 97.88 81 VAL A C 1
ATOM 606 O O . VAL A 1 81 ? 10.805 -7.219 -13.492 1 97.88 81 VAL A O 1
ATOM 609 N N . LYS A 1 82 ? 12.922 -6.715 -13.156 1 98.31 82 LYS A N 1
ATOM 610 C CA . LYS A 1 82 ? 13.203 -8.039 -12.609 1 98.31 82 LYS A CA 1
ATOM 611 C C . LYS A 1 82 ? 12.805 -8.125 -11.141 1 98.31 82 LYS A C 1
ATOM 613 O O . LYS A 1 82 ? 13.352 -7.402 -10.297 1 98.31 82 LYS A O 1
ATOM 618 N N . LEU A 1 83 ? 11.883 -8.961 -10.867 1 98.75 83 LEU A N 1
ATOM 619 C CA . LEU A 1 83 ? 11.508 -9.25 -9.484 1 98.75 83 LEU A CA 1
ATOM 620 C C . LEU A 1 83 ? 12.211 -10.508 -8.984 1 98.75 83 LEU A C 1
ATOM 622 O O . LEU A 1 83 ? 12.133 -11.562 -9.625 1 98.75 83 LEU A O 1
ATOM 626 N N . SER A 1 84 ? 12.914 -10.328 -7.879 1 98.88 84 SER A N 1
ATOM 627 C CA . SER A 1 84 ? 13.641 -11.5 -7.414 1 98.88 84 SER A CA 1
ATOM 628 C C . SER A 1 84 ? 13.758 -11.516 -5.895 1 98.88 84 SER A C 1
ATOM 630 O O . SER A 1 84 ? 13.836 -10.453 -5.266 1 98.88 84 SER A O 1
ATOM 632 N N . ASN A 1 85 ? 13.773 -12.664 -5.309 1 98.88 85 ASN A N 1
ATOM 633 C CA . ASN A 1 85 ? 13.977 -12.883 -3.881 1 98.88 85 ASN A CA 1
ATOM 634 C C . ASN A 1 85 ? 12.891 -12.195 -3.049 1 98.88 85 ASN A C 1
ATOM 636 O O . ASN A 1 85 ? 13.195 -11.383 -2.18 1 98.88 85 ASN A O 1
ATOM 640 N N . ILE A 1 86 ? 11.742 -12.68 -3.328 1 98.88 86 ILE A N 1
ATOM 641 C CA . ILE A 1 86 ? 10.594 -12.18 -2.586 1 98.88 86 ILE A CA 1
ATOM 642 C C . ILE A 1 86 ? 10.023 -13.281 -1.701 1 98.88 86 ILE A C 1
ATOM 644 O O . ILE A 1 86 ? 9.703 -14.375 -2.186 1 98.88 86 ILE A O 1
ATOM 648 N N . HIS A 1 87 ? 9.961 -13 -0.408 1 98.94 87 HIS A N 1
ATOM 649 C CA . HIS A 1 87 ? 9.5 -13.977 0.573 1 98.94 87 HIS A CA 1
ATOM 650 C C . HIS A 1 87 ? 8.156 -13.562 1.171 1 98.94 87 HIS A C 1
ATOM 652 O O . HIS A 1 87 ? 8.023 -12.461 1.703 1 98.94 87 HIS A O 1
ATOM 658 N N . PHE A 1 88 ? 7.207 -14.414 1.009 1 98.88 88 PHE A N 1
ATOM 659 C CA . PHE A 1 88 ? 5.977 -14.383 1.786 1 98.88 88 PHE A CA 1
ATOM 660 C C . PHE A 1 88 ? 5.973 -15.492 2.836 1 98.88 88 PHE A C 1
ATOM 662 O O . PHE A 1 88 ? 5.961 -16.672 2.496 1 98.88 88 PHE A O 1
ATOM 669 N N . LYS A 1 89 ? 6.043 -15.047 4.059 1 98.88 89 LYS A N 1
ATOM 670 C CA . LYS A 1 89 ? 6.246 -16.047 5.102 1 98.88 89 LYS A CA 1
ATOM 671 C C . LYS A 1 89 ? 5.281 -15.836 6.262 1 98.88 89 LYS A C 1
ATOM 673 O O . LYS A 1 89 ? 5.113 -14.719 6.742 1 98.88 89 LYS A O 1
ATOM 678 N N . ASN A 1 90 ? 4.637 -16.875 6.738 1 98.88 90 ASN A N 1
ATOM 679 C CA . ASN A 1 90 ? 3.73 -16.844 7.883 1 98.88 90 ASN A CA 1
ATOM 680 C C . ASN A 1 90 ? 2.621 -15.812 7.699 1 98.88 90 ASN A C 1
ATOM 682 O O . ASN A 1 90 ? 2.486 -14.891 8.5 1 98.88 90 ASN A O 1
ATOM 686 N N . ILE A 1 91 ? 1.887 -16.062 6.656 1 98.88 91 ILE A N 1
ATOM 687 C CA . ILE A 1 91 ? 0.737 -15.219 6.34 1 98.88 91 ILE A CA 1
ATOM 688 C C . ILE A 1 91 ? -0.546 -16.047 6.445 1 98.88 91 ILE A C 1
ATOM 690 O O . ILE A 1 91 ? -0.64 -17.141 5.883 1 98.88 91 ILE A O 1
ATOM 694 N N . SER A 1 92 ? -1.442 -15.617 7.254 1 98.69 92 SER A N 1
ATOM 695 C CA . SER A 1 92 ? -2.686 -16.344 7.477 1 98.69 92 SER A CA 1
ATOM 696 C C . SER A 1 92 ? -3.895 -15.422 7.379 1 98.69 92 SER A C 1
ATOM 698 O O . SER A 1 92 ? -3.76 -14.203 7.492 1 98.69 92 SER A O 1
ATOM 700 N N . GLY A 1 93 ? -5.043 -16.031 7.156 1 97.56 93 GLY A N 1
ATOM 701 C CA . GLY A 1 93 ? -6.262 -15.242 7.203 1 97.56 93 GLY A CA 1
ATOM 702 C C . GLY A 1 93 ? -7.332 -15.742 6.246 1 97.56 93 GLY A C 1
ATOM 703 O O . GLY A 1 93 ? -7.336 -16.922 5.871 1 97.56 93 GLY A O 1
ATOM 704 N N . THR A 1 94 ? -8.297 -14.836 6.012 1 95.31 94 THR A N 1
ATOM 705 C CA . THR A 1 94 ? -9.43 -15.172 5.156 1 95.31 94 THR A CA 1
ATOM 706 C C . THR A 1 94 ? -9.531 -14.188 3.994 1 95.31 94 THR A C 1
ATOM 708 O O . THR A 1 94 ? -9.078 -13.047 4.098 1 95.31 94 THR A O 1
ATOM 711 N N . TYR A 1 95 ? -10.016 -14.68 2.932 1 95.31 95 TYR A N 1
ATOM 712 C CA . TYR A 1 95 ? -10.227 -13.844 1.759 1 95.31 95 TYR A CA 1
ATOM 713 C C . TYR A 1 95 ? -11.555 -14.172 1.087 1 95.31 95 TYR A C 1
ATOM 715 O O . TYR A 1 95 ? -12.148 -15.219 1.349 1 95.31 95 TYR A O 1
ATOM 723 N N . ASN A 1 96 ? -12.047 -13.25 0.236 1 90.44 96 ASN A N 1
ATOM 724 C CA . ASN A 1 96 ? -13.422 -13.445 -0.234 1 90.44 96 ASN A CA 1
ATOM 725 C C . ASN A 1 96 ? -13.508 -13.359 -1.755 1 90.44 96 ASN A C 1
ATOM 727 O O . ASN A 1 96 ? -14.562 -13.039 -2.301 1 90.44 96 ASN A O 1
ATOM 731 N N . THR A 1 97 ? -12.375 -13.5 -2.471 1 90.94 97 THR A N 1
ATOM 732 C CA . THR A 1 97 ? -12.367 -13.578 -3.928 1 90.94 97 THR A CA 1
ATOM 733 C C . THR A 1 97 ? -11.875 -14.945 -4.391 1 90.94 97 THR A C 1
ATOM 735 O O . THR A 1 97 ? -11.766 -15.875 -3.59 1 90.94 97 THR A O 1
ATOM 738 N N . GLU A 1 98 ? -11.609 -15.078 -5.68 1 88.56 98 GLU A N 1
ATOM 739 C CA . GLU A 1 98 ? -11.336 -16.391 -6.262 1 88.56 98 GLU A CA 1
ATOM 740 C C . GLU A 1 98 ? -9.922 -16.844 -5.941 1 88.56 98 GLU A C 1
ATOM 742 O O . GLU A 1 98 ? -9.633 -18.047 -5.961 1 88.56 98 GLU A O 1
ATOM 747 N N . SER A 1 99 ? -9.07 -15.922 -5.625 1 94 99 SER A N 1
ATOM 748 C CA . SER A 1 99 ? -7.676 -16.344 -5.492 1 94 99 SER A CA 1
ATOM 749 C C . SER A 1 99 ? -7.055 -15.797 -4.211 1 94 99 SER A C 1
ATOM 751 O O . SER A 1 99 ? -7.188 -14.609 -3.904 1 94 99 SER A O 1
ATOM 753 N N . GLY A 1 100 ? -6.434 -16.672 -3.455 1 96.5 100 GLY A N 1
ATOM 754 C CA . GLY A 1 100 ? -5.637 -16.234 -2.316 1 96.5 100 GLY A CA 1
ATOM 755 C C . GLY A 1 100 ? -4.273 -15.703 -2.713 1 96.5 100 GLY A C 1
ATOM 756 O O . GLY A 1 100 ? -3.74 -14.805 -2.053 1 96.5 100 GLY A O 1
ATOM 757 N N . VAL A 1 101 ? -3.717 -16.344 -3.814 1 97.88 101 VAL A N 1
ATOM 758 C CA . VAL A 1 101 ? -2.408 -15.945 -4.32 1 97.88 101 VAL A CA 1
ATOM 759 C C . VAL A 1 101 ? -2.467 -15.797 -5.84 1 97.88 101 VAL A C 1
ATOM 761 O O . VAL A 1 101 ? -2.908 -16.703 -6.543 1 97.88 101 VAL A O 1
ATOM 764 N N . THR A 1 102 ? -2.107 -14.703 -6.32 1 97.62 102 THR A N 1
ATOM 765 C CA . THR A 1 102 ? -1.996 -14.453 -7.75 1 97.62 102 THR A CA 1
ATOM 766 C C . THR A 1 102 ? -0.602 -13.945 -8.109 1 97.62 102 THR A C 1
ATOM 768 O O . THR A 1 102 ? -0.159 -12.922 -7.594 1 97.62 102 THR A O 1
ATOM 771 N N . LEU A 1 103 ? 0.118 -14.703 -8.969 1 98.12 103 LEU A N 1
ATOM 772 C CA . LEU A 1 103 ? 1.424 -14.305 -9.484 1 98.12 103 LEU A CA 1
ATOM 773 C C . LEU A 1 103 ? 1.386 -14.141 -11 1 98.12 103 LEU A C 1
ATOM 775 O O . LEU A 1 103 ? 1.384 -15.133 -11.734 1 98.12 103 LEU A O 1
ATOM 779 N N . ILE A 1 104 ? 1.356 -12.93 -11.414 1 96.88 104 ILE A N 1
ATOM 780 C CA . ILE A 1 104 ? 1.461 -12.625 -12.836 1 96.88 104 ILE A CA 1
ATOM 781 C C . ILE A 1 104 ? 2.85 -12.07 -13.141 1 96.88 104 ILE A C 1
ATOM 783 O O . ILE A 1 104 ? 3.094 -10.867 -12.984 1 96.88 104 ILE A O 1
ATOM 787 N N . CYS A 1 105 ? 3.707 -12.914 -13.602 1 97.94 105 CYS A N 1
ATOM 788 C CA . CYS A 1 105 ? 5.098 -12.562 -13.859 1 97.94 105 CYS A CA 1
ATOM 789 C C . CYS A 1 105 ? 5.305 -12.195 -15.328 1 97.94 105 CYS A C 1
ATOM 791 O O . CYS A 1 105 ? 4.562 -12.648 -16.203 1 97.94 105 CYS A O 1
ATOM 793 N N . SER A 1 106 ? 6.27 -11.422 -15.539 1 96.75 106 SER A N 1
ATOM 794 C CA . SER A 1 106 ? 6.559 -10.898 -16.875 1 96.75 106 SER A CA 1
ATOM 795 C C . SER A 1 106 ? 7.004 -12.008 -17.812 1 96.75 106 SER A C 1
ATOM 797 O O . SER A 1 106 ? 7.762 -12.898 -17.422 1 96.75 106 SER A O 1
ATOM 799 N N . SER A 1 107 ? 6.578 -11.914 -19.031 1 94.94 107 SER A N 1
ATOM 800 C CA . SER A 1 107 ? 7.055 -12.844 -20.047 1 94.94 107 SER A CA 1
ATOM 801 C C . SER A 1 107 ? 8.43 -12.438 -20.562 1 94.94 107 SER A C 1
ATOM 803 O O . SER A 1 107 ? 9.109 -13.227 -21.234 1 94.94 107 SER A O 1
ATOM 805 N N . GLY A 1 108 ? 8.828 -11.219 -20.297 1 95.38 108 GLY A N 1
ATOM 806 C CA . GLY A 1 108 ? 10.102 -10.711 -20.781 1 95.38 108 GLY A CA 1
ATOM 807 C C . GLY A 1 108 ? 11.258 -11.031 -19.844 1 95.38 108 GLY A C 1
ATOM 808 O O . GLY A 1 108 ? 12.367 -11.305 -20.297 1 95.38 108 GLY A O 1
ATOM 809 N N . VAL A 1 109 ? 11.008 -10.945 -18.594 1 97.19 109 VAL A N 1
ATOM 810 C CA . VAL A 1 109 ? 11.977 -11.258 -17.547 1 97.19 109 VAL A CA 1
ATOM 811 C C . VAL A 1 109 ? 11.297 -12.039 -16.438 1 97.19 109 VAL A C 1
ATOM 813 O O . VAL A 1 109 ? 10.391 -11.523 -15.766 1 97.19 109 VAL A O 1
ATOM 816 N N . PRO A 1 110 ? 11.742 -13.273 -16.219 1 97.44 110 PRO A N 1
ATOM 817 C CA . PRO A 1 110 ? 11.055 -14.117 -15.234 1 97.44 110 PRO A CA 1
ATOM 818 C C . PRO A 1 110 ? 11.141 -13.562 -13.812 1 97.44 110 PRO A C 1
ATOM 820 O O . PRO A 1 110 ? 12.156 -12.969 -13.438 1 97.44 110 PRO A O 1
ATOM 823 N N . CYS A 1 111 ? 10.055 -13.688 -13.008 1 98.56 111 CYS A N 1
ATOM 824 C CA . CYS A 1 111 ? 10.25 -13.625 -11.562 1 98.56 111 CYS A CA 1
ATOM 825 C C . CYS A 1 111 ? 11.227 -14.695 -11.094 1 98.56 111 CYS A C 1
ATOM 827 O O . CYS A 1 111 ? 11.234 -15.812 -11.625 1 98.56 111 CYS A O 1
ATOM 829 N N . GLU A 1 112 ? 12.047 -14.273 -10.164 1 98.81 112 GLU A N 1
ATOM 830 C CA . GLU A 1 112 ? 13.047 -15.234 -9.719 1 98.81 112 GLU A CA 1
ATOM 831 C C . GLU A 1 112 ? 13.031 -15.383 -8.195 1 98.81 112 GLU A C 1
ATOM 833 O O . GLU A 1 112 ? 13.07 -14.391 -7.473 1 98.81 112 GLU A O 1
ATOM 838 N N . ASN A 1 113 ? 12.945 -16.578 -7.719 1 98.81 113 ASN A N 1
ATOM 839 C CA . ASN A 1 113 ? 13.031 -16.906 -6.297 1 98.81 113 ASN A CA 1
ATOM 840 C C . ASN A 1 113 ? 11.906 -16.234 -5.504 1 98.81 113 ASN A C 1
ATOM 842 O O . ASN A 1 113 ? 12.164 -15.398 -4.645 1 98.81 113 ASN A O 1
ATOM 846 N N . ILE A 1 114 ? 10.742 -16.75 -5.785 1 98.88 114 ILE A N 1
ATOM 847 C CA . ILE A 1 114 ? 9.547 -16.391 -5.023 1 98.88 114 ILE A CA 1
ATOM 848 C C . ILE A 1 114 ? 9.227 -17.469 -4.004 1 98.88 114 ILE A C 1
ATOM 850 O O . ILE A 1 114 ? 9.102 -18.641 -4.359 1 98.88 114 ILE A O 1
ATOM 854 N N . HIS A 1 115 ? 9.133 -17.109 -2.754 1 98.88 115 HIS A N 1
ATOM 855 C CA . HIS A 1 115 ? 8.945 -18.078 -1.685 1 98.88 115 HIS A CA 1
ATOM 856 C C . HIS A 1 115 ? 7.621 -17.859 -0.96 1 98.88 115 HIS A C 1
ATOM 858 O O . HIS A 1 115 ? 7.391 -16.781 -0.396 1 98.88 115 HIS A O 1
ATOM 864 N N . LEU A 1 116 ? 6.797 -18.828 -1.039 1 98.75 116 LEU A N 1
ATOM 865 C CA . LEU A 1 116 ? 5.594 -18.906 -0.219 1 98.75 116 LEU A CA 1
ATOM 866 C C . LEU A 1 116 ? 5.754 -19.953 0.88 1 98.75 116 LEU A C 1
ATOM 868 O O . LEU A 1 116 ? 5.676 -21.156 0.616 1 98.75 116 LEU A O 1
ATOM 872 N N . ILE A 1 117 ? 5.977 -19.453 2.096 1 98.81 117 ILE A N 1
ATOM 873 C CA . ILE A 1 117 ? 6.305 -20.344 3.197 1 98.81 117 ILE A CA 1
ATOM 874 C C . ILE A 1 117 ? 5.316 -20.141 4.344 1 98.81 117 ILE A C 1
ATOM 876 O O . ILE A 1 117 ? 5.148 -19.016 4.828 1 98.81 117 ILE A O 1
ATOM 880 N N . ASP A 1 118 ? 4.57 -21.188 4.797 1 98.81 118 ASP A N 1
ATOM 881 C CA . ASP A 1 118 ? 3.635 -21.141 5.914 1 98.81 118 ASP A CA 1
ATOM 882 C C . ASP A 1 118 ? 2.498 -20.156 5.633 1 98.81 118 ASP A C 1
ATOM 884 O O . ASP A 1 118 ? 2.207 -19.281 6.453 1 98.81 118 ASP A O 1
ATOM 888 N N . ILE A 1 119 ? 1.97 -20.359 4.422 1 98.75 119 ILE A N 1
ATOM 889 C CA . ILE A 1 119 ? 0.803 -19.578 4.039 1 98.75 119 ILE A CA 1
ATOM 890 C C . ILE A 1 119 ? -0.472 -20.359 4.352 1 98.75 119 ILE A C 1
ATOM 892 O O . ILE A 1 119 ? -0.602 -21.516 3.973 1 98.75 119 ILE A O 1
ATOM 896 N N . ASN A 1 120 ? -1.335 -19.812 5.145 1 98.25 120 ASN A N 1
ATOM 897 C CA . ASN A 1 120 ? -2.635 -20.391 5.465 1 98.25 120 ASN A CA 1
ATOM 898 C C . ASN A 1 120 ? -3.771 -19.422 5.18 1 98.25 120 ASN A C 1
ATOM 900 O O . ASN A 1 120 ? -4.195 -18.672 6.07 1 98.25 120 ASN A O 1
ATOM 904 N N . LEU A 1 121 ? -4.281 -19.406 3.975 1 97.31 121 LEU A N 1
ATOM 905 C CA . LEU A 1 121 ? -5.344 -18.516 3.52 1 97.31 121 LEU A CA 1
ATOM 906 C C . LEU A 1 121 ? -6.605 -19.297 3.18 1 97.31 121 LEU A C 1
ATOM 908 O O . LEU A 1 121 ? -6.562 -20.234 2.377 1 97.31 121 LEU A O 1
ATOM 912 N N . ASN A 1 122 ? -7.684 -18.906 3.732 1 94.88 122 ASN A N 1
ATOM 913 C CA . ASN A 1 122 ? -8.938 -19.625 3.561 1 94.88 122 ASN A CA 1
ATOM 914 C C . ASN A 1 122 ? -10.023 -18.75 2.959 1 94.88 122 ASN A C 1
ATOM 916 O O . ASN A 1 122 ? -10.258 -17.641 3.441 1 94.88 122 ASN A O 1
ATOM 920 N N . PRO A 1 123 ? -10.672 -19.234 1.938 1 92.94 123 PRO A N 1
ATOM 921 C CA . PRO A 1 123 ? -11.797 -18.469 1.399 1 92.94 123 PRO A CA 1
ATOM 922 C C . PRO A 1 123 ? -12.992 -18.422 2.346 1 92.94 123 PRO A C 1
ATOM 924 O O . PRO A 1 123 ? -13.266 -19.406 3.039 1 92.94 123 PRO A O 1
ATOM 927 N N . THR A 1 124 ? -13.648 -17.25 2.406 1 91.5 124 THR A N 1
ATOM 928 C CA . THR A 1 124 ? -14.812 -17.109 3.279 1 91.5 124 THR A CA 1
ATOM 929 C C . THR A 1 124 ? -16.047 -17.734 2.629 1 91.5 124 THR A C 1
ATOM 931 O O . THR A 1 124 ? -17 -18.094 3.318 1 91.5 124 THR A O 1
ATOM 934 N N . GLU A 1 125 ? -15.984 -17.719 1.236 1 83.94 125 GLU A N 1
ATOM 935 C CA . GLU A 1 125 ? -17.078 -18.391 0.539 1 83.94 125 GLU A CA 1
ATOM 936 C C . GLU A 1 125 ? -16.766 -19.859 0.278 1 83.94 125 GLU A C 1
ATOM 938 O O . GLU A 1 125 ? -15.758 -20.172 -0.352 1 83.94 125 GLU A O 1
ATOM 943 N N . PRO A 1 126 ? -17.562 -20.719 0.802 1 71.5 126 PRO A N 1
ATOM 944 C CA . PRO A 1 126 ? -17.312 -22.156 0.707 1 71.5 126 PRO A CA 1
ATOM 945 C C . PRO A 1 126 ? -17.266 -22.656 -0.736 1 71.5 126 PRO A C 1
ATOM 947 O O . PRO A 1 126 ? -16.578 -23.641 -1.03 1 71.5 126 PRO A O 1
ATOM 950 N N . GLU A 1 127 ? -17.891 -21.953 -1.564 1 75.69 127 GLU A N 1
ATOM 951 C CA . GLU A 1 127 ? -18.031 -22.484 -2.918 1 75.69 127 GLU A CA 1
ATOM 952 C C . GLU A 1 127 ? -16.859 -22.062 -3.801 1 75.69 127 GLU A C 1
ATOM 954 O O . GLU A 1 127 ? -16.812 -22.422 -4.98 1 75.69 127 GLU A O 1
ATOM 959 N N . THR A 1 128 ? -15.867 -21.469 -3.166 1 72.88 128 THR A N 1
ATOM 960 C CA . THR A 1 128 ? -14.742 -21.078 -4 1 72.88 128 THR A CA 1
ATOM 961 C C . THR A 1 128 ? -13.953 -22.297 -4.457 1 72.88 128 THR A C 1
ATOM 963 O O . THR A 1 128 ? -13.453 -23.062 -3.631 1 72.88 128 THR A O 1
ATOM 966 N N . PRO A 1 129 ? -14.008 -22.531 -5.84 1 79.5 129 PRO A N 1
ATOM 967 C CA . PRO A 1 129 ? -13.273 -23.703 -6.34 1 79.5 129 PRO A CA 1
ATOM 968 C C . PRO A 1 129 ? -11.789 -23.656 -5.984 1 79.5 129 PRO A C 1
ATOM 970 O O . PRO A 1 129 ? -11.18 -22.578 -5.98 1 79.5 129 PRO A O 1
ATOM 973 N N . ARG A 1 130 ? -11.32 -24.781 -5.633 1 80.38 130 ARG A N 1
ATOM 974 C CA . ARG A 1 130 ? -9.906 -24.875 -5.27 1 80.38 130 ARG A CA 1
ATOM 975 C C . ARG A 1 130 ? -9.016 -24.422 -6.414 1 80.38 130 ARG A C 1
ATOM 977 O O . ARG A 1 130 ? -7.973 -23.797 -6.188 1 80.38 130 ARG A O 1
ATOM 984 N N . GLU A 1 131 ? -9.805 -24.781 -7.574 1 80.44 131 GLU A N 1
ATOM 985 C CA . GLU A 1 131 ? -9.078 -24.359 -8.766 1 80.44 131 GLU A CA 1
ATOM 986 C C . GLU A 1 131 ? -9.047 -22.844 -8.891 1 80.44 131 GLU A C 1
ATOM 988 O O . GLU A 1 131 ? -10.07 -22.172 -8.719 1 80.44 131 GLU A O 1
ATOM 993 N N . GLY A 1 132 ? -7.891 -22.203 -8.766 1 86.88 132 GLY A N 1
ATOM 994 C CA . GLY A 1 132 ? -7.805 -20.766 -8.961 1 86.88 132 GLY A CA 1
ATOM 995 C C . GLY A 1 132 ? -7.328 -20.031 -7.727 1 86.88 132 GLY A C 1
ATOM 996 O O . GLY A 1 132 ? -6.961 -18.844 -7.801 1 86.88 132 GLY A O 1
ATOM 997 N N . ARG A 1 133 ? -7.43 -20.797 -6.629 1 91.81 133 ARG A N 1
ATOM 998 C CA . ARG A 1 133 ? -7.043 -20.156 -5.371 1 91.81 133 ARG A CA 1
ATOM 999 C C . ARG A 1 133 ? -5.578 -19.734 -5.398 1 91.81 133 ARG A C 1
ATOM 1001 O O . ARG A 1 133 ? -5.156 -18.875 -4.625 1 91.81 133 ARG A O 1
ATOM 1008 N N . PHE A 1 134 ? -4.84 -20.5 -6.184 1 94.19 134 PHE A N 1
ATOM 1009 C CA . PHE A 1 134 ? -3.451 -20.188 -6.488 1 94.19 134 PHE A CA 1
ATOM 1010 C C . PHE A 1 134 ? -3.248 -20.016 -7.988 1 94.19 134 PHE A C 1
ATOM 1012 O O . PHE A 1 134 ? -3.322 -21 -8.742 1 94.19 134 PHE A O 1
ATOM 1019 N N . ASN A 1 135 ? -3.021 -18.734 -8.398 1 94.69 135 ASN A N 1
ATOM 1020 C CA . ASN A 1 135 ? -2.93 -18.422 -9.82 1 94.69 135 ASN A CA 1
ATOM 1021 C C . ASN A 1 135 ? -1.543 -17.906 -10.195 1 94.69 135 ASN A C 1
ATOM 1023 O O . ASN A 1 135 ? -1.058 -16.938 -9.609 1 94.69 135 ASN A O 1
ATOM 1027 N N . VAL A 1 136 ? -0.953 -18.594 -11.125 1 94.88 136 VAL A N 1
ATOM 1028 C CA . VAL A 1 136 ? 0.36 -18.188 -11.617 1 94.88 136 VAL A CA 1
ATOM 1029 C C . VAL A 1 136 ? 0.328 -18.047 -13.141 1 94.88 136 VAL A C 1
ATOM 1031 O O . VAL A 1 136 ? -0.137 -18.953 -13.836 1 94.88 136 VAL A O 1
ATOM 1034 N N . LYS A 1 137 ? 0.733 -16.938 -13.578 1 94.25 137 LYS A N 1
ATOM 1035 C CA . LYS A 1 137 ? 0.89 -16.688 -15.008 1 94.25 137 LYS A CA 1
ATOM 1036 C C . LYS A 1 137 ? 2.277 -16.125 -15.312 1 94.25 137 LYS A C 1
ATOM 1038 O O . LYS A 1 137 ? 2.9 -15.484 -14.461 1 94.25 137 LYS A O 1
ATOM 1043 N N . GLY A 1 138 ? 2.748 -16.328 -16.609 1 94.06 138 GLY A N 1
ATOM 1044 C CA . GLY A 1 138 ? 4.078 -15.883 -16.984 1 94.06 138 GLY A CA 1
ATOM 1045 C C . GLY A 1 138 ? 5.168 -16.875 -16.625 1 94.06 138 GLY A C 1
ATOM 1046 O O . GLY A 1 138 ? 4.941 -18.078 -16.609 1 94.06 138 GLY A O 1
ATOM 1047 N N . VAL A 1 139 ? 6.398 -16.312 -16.484 1 94.62 139 VAL A N 1
ATOM 1048 C CA . VAL A 1 139 ? 7.527 -17.203 -16.219 1 94.62 139 VAL A CA 1
ATOM 1049 C C . VAL A 1 139 ? 8.094 -16.922 -14.828 1 94.62 139 VAL A C 1
ATOM 1051 O O . VAL A 1 139 ? 8.375 -15.766 -14.492 1 94.62 139 VAL A O 1
ATOM 1054 N N . VAL A 1 140 ? 8.156 -17.969 -13.984 1 96.31 140 VAL A N 1
ATOM 1055 C CA . VAL A 1 140 ? 8.727 -17.859 -12.648 1 96.31 140 VAL A CA 1
ATOM 1056 C C . VAL A 1 140 ? 9.781 -18.938 -12.445 1 96.31 140 VAL A C 1
ATOM 1058 O O . VAL A 1 140 ? 9.523 -20.125 -12.719 1 96.31 140 VAL A O 1
ATOM 1061 N N . ASN A 1 141 ? 10.977 -18.5 -12.109 1 97.06 141 ASN A N 1
ATOM 1062 C CA . ASN A 1 141 ? 12.047 -19.422 -11.75 1 97.06 141 ASN A CA 1
ATOM 1063 C C . ASN A 1 141 ? 12.297 -19.422 -10.242 1 97.06 141 ASN A C 1
ATOM 1065 O O . ASN A 1 141 ? 12.414 -18.375 -9.625 1 97.06 141 ASN A O 1
ATOM 1069 N N . GLY A 1 142 ? 12.312 -20.625 -9.688 1 97.88 142 GLY A N 1
ATOM 1070 C CA . GLY A 1 142 ? 12.594 -20.719 -8.266 1 97.88 142 GLY A CA 1
ATOM 1071 C C . GLY A 1 142 ? 11.391 -20.406 -7.395 1 97.88 142 GLY A C 1
ATOM 1072 O O . GLY A 1 142 ? 11.523 -19.75 -6.363 1 97.88 142 GLY A O 1
ATOM 1073 N N . LEU A 1 143 ? 10.219 -20.859 -7.82 1 97.69 143 LEU A N 1
ATOM 1074 C CA . LEU A 1 143 ? 9.023 -20.75 -6.988 1 97.69 143 LEU A CA 1
ATOM 1075 C C . LEU A 1 143 ? 9.008 -21.844 -5.926 1 97.69 143 LEU A C 1
ATOM 1077 O O . LEU A 1 143 ? 9.047 -23.031 -6.246 1 97.69 143 LEU A O 1
ATOM 1081 N N . GLU A 1 144 ? 9.078 -21.453 -4.695 1 98.25 144 GLU A N 1
ATOM 1082 C CA . GLU A 1 144 ? 9.016 -22.391 -3.578 1 98.25 144 GLU A CA 1
ATOM 1083 C C . GLU A 1 144 ? 7.723 -22.219 -2.787 1 98.25 144 GLU A C 1
ATOM 1085 O O . GLU A 1 144 ? 7.379 -21.109 -2.381 1 98.25 144 GLU A O 1
ATOM 1090 N N . ILE A 1 145 ? 6.969 -23.281 -2.654 1 97.94 145 ILE A N 1
ATOM 1091 C CA . ILE A 1 145 ? 5.766 -23.312 -1.831 1 97.94 145 ILE A CA 1
ATOM 1092 C C . ILE A 1 145 ? 5.91 -24.375 -0.738 1 97.94 145 ILE A C 1
ATOM 1094 O O . ILE A 1 145 ? 5.945 -25.562 -1.025 1 97.94 145 ILE A O 1
ATOM 1098 N N . LEU A 1 146 ? 6.059 -23.875 0.475 1 98.19 146 LEU A N 1
ATOM 1099 C CA . LEU A 1 146 ? 6.262 -24.797 1.583 1 98.19 146 LEU A CA 1
ATOM 1100 C C . LEU A 1 146 ? 5.195 -24.609 2.654 1 98.19 146 LEU A C 1
ATOM 1102 O O . LEU A 1 146 ? 4.891 -23.484 3.043 1 98.19 146 LEU A O 1
ATOM 1106 N N . ASN A 1 147 ? 4.551 -25.672 3.166 1 98.25 147 ASN A N 1
ATOM 1107 C CA . ASN A 1 147 ? 3.59 -25.688 4.266 1 98.25 147 ASN A CA 1
ATOM 1108 C C . ASN A 1 147 ? 2.506 -24.625 4.074 1 98.25 147 ASN A C 1
ATOM 1110 O O . ASN A 1 147 ? 2.215 -23.859 4.992 1 98.25 147 ASN A O 1
ATOM 1114 N N . SER A 1 148 ? 1.979 -24.672 2.828 1 97.56 148 SER A N 1
ATOM 1115 C CA . SER A 1 148 ? 1.068 -23.578 2.5 1 97.56 148 SER A CA 1
ATOM 1116 C C . SER A 1 148 ? -0.26 -24.109 1.967 1 97.56 148 SER A C 1
ATOM 1118 O O . SER A 1 148 ? -0.294 -25.109 1.268 1 97.56 148 SER A O 1
ATOM 1120 N N . SER A 1 149 ? -1.307 -23.422 2.344 1 94.25 149 SER A N 1
ATOM 1121 C CA . SER A 1 149 ? -2.648 -23.766 1.885 1 94.25 149 SER A CA 1
ATOM 1122 C C . SER A 1 149 ? -3.428 -22.516 1.48 1 94.25 149 SER A C 1
ATOM 1124 O O . SER A 1 149 ? -3.301 -21.469 2.115 1 94.25 149 SER A O 1
ATOM 1126 N N . PHE A 1 150 ? -4.262 -22.625 0.412 1 90.88 150 PHE A N 1
ATOM 1127 C CA . PHE A 1 150 ? -5.035 -21.531 -0.149 1 90.88 150 PHE A CA 1
ATOM 1128 C C . PHE A 1 150 ? -6.465 -21.969 -0.452 1 90.88 150 PHE A C 1
ATOM 1130 O O . PHE A 1 150 ? -6.715 -23.156 -0.691 1 90.88 150 PHE A O 1
ATOM 1137 N N . ILE B 1 1 ? -3.623 3.08 0.676 1 94.81 1 ILE B N 1
ATOM 1138 C CA . ILE B 1 1 ? -5.023 2.988 0.285 1 94.81 1 ILE B CA 1
ATOM 1139 C C . ILE B 1 1 ? -5.297 3.926 -0.89 1 94.81 1 ILE B C 1
ATOM 1141 O O . ILE B 1 1 ? -5.141 5.145 -0.77 1 94.81 1 ILE B O 1
ATOM 1145 N N . GLY B 1 2 ? -5.691 3.393 -2.031 1 91.31 2 GLY B N 1
ATOM 1146 C CA . GLY B 1 2 ? -5.918 4.156 -3.246 1 91.31 2 GLY B CA 1
ATOM 1147 C C . GLY B 1 2 ? -5.145 3.625 -4.438 1 91.31 2 GLY B C 1
ATOM 1148 O O . GLY B 1 2 ? -4.613 2.514 -4.395 1 91.31 2 GLY B O 1
ATOM 1149 N N . SER B 1 3 ? -5.254 4.469 -5.461 1 90.69 3 SER B N 1
ATOM 1150 C CA . SER B 1 3 ? -5.848 5.797 -5.543 1 90.69 3 SER B CA 1
ATOM 1151 C C . SER B 1 3 ? -7.363 5.719 -5.676 1 90.69 3 SER B C 1
ATOM 1153 O O . SER B 1 3 ? -7.887 4.922 -6.457 1 90.69 3 SER B O 1
ATOM 1155 N N . LEU B 1 4 ? -8.086 6.457 -4.949 1 94.88 4 LEU B N 1
ATOM 1156 C CA . LEU B 1 4 ? -9.547 6.434 -4.914 1 94.88 4 LEU B CA 1
ATOM 1157 C C . LEU B 1 4 ? -10.133 7.453 -5.883 1 94.88 4 LEU B C 1
ATOM 1159 O O . LEU B 1 4 ? -9.508 8.484 -6.156 1 94.88 4 LEU B O 1
ATOM 1163 N N . GLY B 1 5 ? -11.312 7.168 -6.395 1 92.62 5 GLY B N 1
ATOM 1164 C CA . GLY B 1 5 ? -12.102 8.125 -7.152 1 92.62 5 GLY B CA 1
ATOM 1165 C C . GLY B 1 5 ? -11.734 8.164 -8.625 1 92.62 5 GLY B C 1
ATOM 1166 O O . GLY B 1 5 ? -11.953 9.172 -9.305 1 92.62 5 GLY B O 1
ATOM 1167 N N . LYS B 1 6 ? -11.156 7.113 -9.062 1 84.12 6 LYS B N 1
ATOM 1168 C CA . LYS B 1 6 ? -10.805 7.074 -10.477 1 84.12 6 LYS B CA 1
ATOM 1169 C C . LYS B 1 6 ? -12.047 6.914 -11.344 1 84.12 6 LYS B C 1
ATOM 1171 O O . LYS B 1 6 ? -12.133 7.5 -12.43 1 84.12 6 LYS B O 1
ATOM 1176 N N . TYR B 1 7 ? -13 6.145 -10.805 1 84.56 7 TYR B N 1
ATOM 1177 C CA . TYR B 1 7 ? -14.203 5.836 -11.578 1 84.56 7 TYR B CA 1
ATOM 1178 C C . TYR B 1 7 ? -15.438 6.434 -10.922 1 84.56 7 TYR B C 1
ATOM 1180 O O . TYR B 1 7 ? -15.492 6.59 -9.695 1 84.56 7 TYR B O 1
ATOM 1188 N N . THR B 1 8 ? -16.375 6.73 -11.758 1 87.12 8 THR B N 1
ATOM 1189 C CA . THR B 1 8 ? -17.578 7.406 -11.281 1 87.12 8 THR B CA 1
ATOM 1190 C C . THR B 1 8 ? -18.391 6.484 -10.383 1 87.12 8 THR B C 1
ATOM 1192 O O . THR B 1 8 ? -19.141 6.953 -9.523 1 87.12 8 THR B O 1
ATOM 1195 N N . ASP B 1 9 ? -18.156 5.195 -10.547 1 88.25 9 ASP B N 1
ATOM 1196 C CA . ASP B 1 9 ? -19 4.262 -9.805 1 88.25 9 ASP B CA 1
ATOM 1197 C C . ASP B 1 9 ? -18.203 3.543 -8.719 1 88.25 9 ASP B C 1
ATOM 1199 O O . ASP B 1 9 ? -18.609 2.482 -8.242 1 88.25 9 ASP B O 1
ATOM 1203 N N . GLU B 1 10 ? -17.172 4.219 -8.336 1 89.5 10 GLU B N 1
ATOM 1204 C CA . GLU B 1 10 ? -16.375 3.598 -7.27 1 89.5 10 GLU B CA 1
ATOM 1205 C C . GLU B 1 10 ? -17.141 3.613 -5.945 1 89.5 10 GLU B C 1
ATOM 1207 O O . GLU B 1 10 ? -17.781 4.609 -5.605 1 89.5 10 GLU B O 1
ATOM 1212 N N . GLU B 1 11 ? -17.078 2.523 -5.273 1 91.62 11 GLU B N 1
ATOM 1213 C CA . GLU B 1 11 ? -17.781 2.402 -4.004 1 91.62 11 GLU B CA 1
ATOM 1214 C C . GLU B 1 11 ? -17.016 3.072 -2.873 1 91.62 11 GLU B C 1
ATOM 1216 O O . GLU B 1 11 ? -15.805 3.299 -2.99 1 91.62 11 GLU B O 1
ATOM 1221 N N . ASP B 1 12 ? -17.766 3.395 -1.811 1 96.38 12 ASP B N 1
ATOM 1222 C CA . ASP B 1 12 ? -17.156 3.918 -0.595 1 96.38 12 ASP B CA 1
ATOM 1223 C C . ASP B 1 12 ? -16.156 2.92 -0.011 1 96.38 12 ASP B C 1
ATOM 1225 O O . ASP B 1 12 ? -16.328 1.708 -0.161 1 96.38 12 ASP B O 1
ATOM 1229 N N . VAL B 1 13 ? -15.172 3.398 0.567 1 97 13 VAL B N 1
ATOM 1230 C CA . VAL B 1 13 ? -14.211 2.572 1.292 1 97 13 VAL B CA 1
ATOM 1231 C C . VAL B 1 13 ? -14.289 2.879 2.787 1 97 13 VAL B C 1
ATOM 1233 O O . VAL B 1 13 ? -13.977 3.992 3.217 1 97 13 VAL B O 1
ATOM 1236 N N . VAL B 1 14 ? -14.75 1.854 3.533 1 97.75 14 VAL B N 1
ATOM 1237 C CA . VAL B 1 14 ? -15.023 2.131 4.941 1 97.75 14 VAL B CA 1
ATOM 1238 C C . VAL B 1 14 ? -14.391 1.047 5.809 1 97.75 14 VAL B C 1
ATOM 1240 O O . VAL B 1 14 ? -14.453 -0.139 5.477 1 97.75 14 VAL B O 1
ATOM 1243 N N . GLY B 1 15 ? -13.781 1.415 6.77 1 98 15 GLY B N 1
ATOM 1244 C CA . GLY B 1 15 ? -13.477 0.475 7.832 1 98 15 GLY B CA 1
ATOM 1245 C C . GLY B 1 15 ? -12.164 -0.257 7.625 1 98 15 GLY B C 1
ATOM 1246 O O . GLY B 1 15 ? -12.047 -1.441 7.945 1 98 15 GLY B O 1
ATOM 1247 N N . ILE B 1 16 ? -11.219 0.421 7.156 1 97.94 16 ILE B N 1
ATOM 1248 C CA . ILE B 1 16 ? -9.898 -0.176 7 1 97.94 16 ILE B CA 1
ATOM 1249 C C . ILE B 1 16 ? -9.141 -0.104 8.328 1 97.94 16 ILE B C 1
ATOM 1251 O O . ILE B 1 16 ? -9.18 0.917 9.016 1 97.94 16 ILE B O 1
ATOM 1255 N N . ASN B 1 17 ? -8.531 -1.239 8.734 1 98.38 17 ASN B N 1
ATOM 1256 C CA . ASN B 1 17 ? -7.691 -1.298 9.922 1 98.38 17 ASN B CA 1
ATOM 1257 C C . ASN B 1 17 ? -6.34 -1.941 9.625 1 98.38 17 ASN B C 1
ATOM 1259 O O . ASN B 1 17 ? -6.281 -3.07 9.141 1 98.38 17 ASN B O 1
ATOM 1263 N N . VAL B 1 18 ? -5.316 -1.269 9.836 1 98.12 18 VAL B N 1
ATOM 1264 C CA . VAL B 1 18 ? -3.945 -1.764 9.75 1 98.12 18 VAL B CA 1
ATOM 1265 C C . VAL B 1 18 ? -3.248 -1.59 11.102 1 98.12 18 VAL B C 1
ATOM 1267 O O . VAL B 1 18 ? -3.143 -0.473 11.609 1 98.12 18 VAL B O 1
ATOM 1270 N N . ARG B 1 19 ? -2.795 -2.738 11.656 1 98 19 ARG B N 1
ATOM 1271 C CA . ARG B 1 19 ? -2.254 -2.6 13 1 98 19 ARG B CA 1
ATOM 1272 C C . ARG B 1 19 ? -1.05 -3.512 13.203 1 98 19 ARG B C 1
ATOM 1274 O O . ARG B 1 19 ? -0.886 -4.5 12.492 1 98 19 ARG B O 1
ATOM 1281 N N . ASN B 1 20 ? -0.261 -3.133 14.172 1 97.5 20 ASN B N 1
ATOM 1282 C CA . ASN B 1 20 ? 0.902 -3.914 14.578 1 97.5 20 ASN B CA 1
ATOM 1283 C C . ASN B 1 20 ? 1.809 -4.234 13.398 1 97.5 20 ASN B C 1
ATOM 1285 O O . ASN B 1 20 ? 2.025 -5.402 13.07 1 97.5 20 ASN B O 1
ATOM 1289 N N . CYS B 1 21 ? 2.361 -3.191 12.938 1 97.81 21 CYS B N 1
ATOM 1290 C CA . CYS B 1 21 ? 3.139 -3.359 11.711 1 97.81 21 CYS B CA 1
ATOM 1291 C C . CYS B 1 21 ? 4.52 -2.734 11.852 1 97.81 21 CYS B C 1
ATOM 1293 O O . CYS B 1 21 ? 4.66 -1.649 12.422 1 97.81 21 CYS B O 1
ATOM 1295 N N . THR B 1 22 ? 5.512 -3.398 11.461 1 98.38 22 THR B N 1
ATOM 1296 C CA . THR B 1 22 ? 6.82 -2.797 11.227 1 98.38 22 THR B CA 1
ATOM 1297 C C . THR B 1 22 ? 7.109 -2.691 9.734 1 98.38 22 THR B C 1
ATOM 1299 O O . THR B 1 22 ? 7.039 -3.688 9.016 1 98.38 22 THR B O 1
ATOM 1302 N N . ILE B 1 23 ? 7.398 -1.521 9.25 1 98.06 23 ILE B N 1
ATOM 1303 C CA . ILE B 1 23 ? 7.672 -1.217 7.848 1 98.06 23 ILE B CA 1
ATOM 1304 C C . ILE B 1 23 ? 9.102 -0.7 7.707 1 98.06 23 ILE B C 1
ATOM 1306 O O . ILE B 1 23 ? 9.484 0.28 8.352 1 98.06 23 ILE B O 1
ATOM 1310 N N . THR B 1 24 ? 9.906 -1.329 6.855 1 97.75 24 THR B N 1
ATOM 1311 C CA . THR B 1 24 ? 11.312 -0.97 6.723 1 97.75 24 THR B CA 1
ATOM 1312 C C . THR B 1 24 ? 11.68 -0.748 5.258 1 97.75 24 THR B C 1
ATOM 1314 O O . THR B 1 24 ? 11.344 -1.565 4.398 1 97.75 24 THR B O 1
ATOM 1317 N N . GLY B 1 25 ? 12.281 0.389 4.965 1 96 25 GLY B N 1
ATOM 1318 C CA . GLY B 1 25 ? 12.945 0.584 3.688 1 96 25 GLY B CA 1
ATOM 1319 C C . GLY B 1 25 ? 11.992 0.99 2.576 1 96 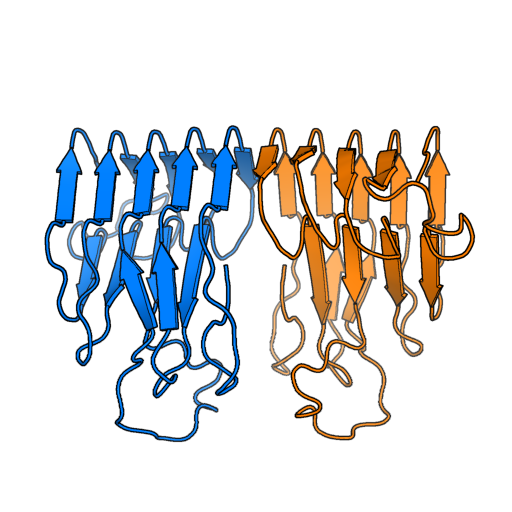25 GLY B C 1
ATOM 1320 O O . GLY B 1 25 ? 12.266 0.744 1.399 1 96 25 GLY B O 1
ATOM 1321 N N . THR B 1 26 ? 10.883 1.597 2.961 1 96.69 26 THR B N 1
ATOM 1322 C CA . THR B 1 26 ? 9.906 1.954 1.943 1 96.69 26 THR B CA 1
ATOM 1323 C C . THR B 1 26 ? 9.93 3.455 1.671 1 96.69 26 THR B C 1
ATOM 1325 O O . THR B 1 26 ? 10.367 4.238 2.518 1 96.69 26 THR B O 1
ATOM 1328 N N . GLN B 1 27 ? 9.516 3.824 0.492 1 94.94 27 GLN B N 1
ATOM 1329 C CA . GLN B 1 27 ? 9.391 5.246 0.191 1 94.94 27 GLN B CA 1
ATOM 1330 C C . GLN B 1 27 ? 8.258 5.883 0.993 1 94.94 27 GLN B C 1
ATOM 1332 O O . GLN B 1 27 ? 8.43 6.961 1.565 1 94.94 27 GLN B O 1
ATOM 1337 N N . ASN B 1 28 ? 7.129 5.199 0.98 1 96.44 28 ASN B N 1
ATOM 1338 C CA . ASN B 1 28 ? 5.984 5.695 1.741 1 96.44 28 ASN B CA 1
ATOM 1339 C C . ASN B 1 28 ? 5.594 4.727 2.857 1 96.44 28 ASN B C 1
ATOM 1341 O O . ASN B 1 28 ? 5.68 3.51 2.688 1 96.44 28 ASN B O 1
ATOM 1345 N N . GLY B 1 29 ? 5.156 5.234 3.98 1 97.62 29 GLY B N 1
ATOM 1346 C CA . GLY B 1 29 ? 4.555 4.43 5.031 1 97.62 29 GLY B CA 1
ATOM 1347 C C . GLY B 1 29 ? 3.082 4.148 4.801 1 97.62 29 GLY B C 1
ATOM 1348 O O . GLY B 1 29 ? 2.723 3.371 3.916 1 97.62 29 GLY B O 1
ATOM 1349 N N . VAL B 1 30 ? 2.229 4.82 5.641 1 98.44 30 VAL B N 1
ATOM 1350 C CA . VAL B 1 30 ? 0.791 4.719 5.41 1 98.44 30 VAL B CA 1
ATOM 1351 C C . VAL B 1 30 ? 0.309 5.914 4.598 1 98.44 30 VAL B C 1
ATOM 1353 O O . VAL B 1 30 ? 0.612 7.062 4.93 1 98.44 30 VAL B O 1
ATOM 1356 N N . ARG B 1 31 ? -0.308 5.637 3.447 1 98.25 31 ARG B N 1
ATOM 1357 C CA . ARG B 1 31 ? -0.696 6.68 2.506 1 98.25 31 ARG B CA 1
ATOM 1358 C C . ARG B 1 31 ? -2.119 6.465 2.004 1 98.25 31 ARG B C 1
ATOM 1360 O O . ARG B 1 31 ? -2.494 5.344 1.647 1 98.25 31 ARG B O 1
ATOM 1367 N N . VAL B 1 32 ? -2.945 7.5 2.133 1 98.56 32 VAL B N 1
ATOM 1368 C CA . VAL B 1 32 ? -4.27 7.547 1.52 1 98.56 32 VAL B CA 1
ATOM 1369 C C . VAL B 1 32 ? -4.281 8.578 0.393 1 98.56 32 VAL B C 1
ATOM 1371 O O . VAL B 1 32 ? -3.898 9.734 0.596 1 98.56 32 VAL B O 1
ATOM 1374 N N . LYS B 1 33 ? -4.617 8.164 -0.787 1 96.81 33 LYS B N 1
ATOM 1375 C CA . LYS B 1 33 ? -4.527 9.102 -1.9 1 96.81 33 LYS B CA 1
ATOM 1376 C C . LYS B 1 33 ? -5.773 9.023 -2.783 1 96.81 33 LYS B C 1
ATOM 1378 O O . LYS B 1 33 ? -6.34 7.949 -2.975 1 96.81 33 LYS B O 1
ATOM 1383 N N . THR B 1 34 ? -6.258 10.133 -3.285 1 96.06 34 THR B N 1
ATOM 1384 C CA . THR B 1 34 ? -7.367 10.219 -4.227 1 96.06 34 THR B CA 1
ATOM 1385 C C . THR B 1 34 ? -6.961 11 -5.473 1 96.06 34 THR B C 1
ATOM 1387 O O . THR B 1 34 ? -6.094 11.875 -5.406 1 96.06 34 THR B O 1
ATOM 1390 N N . TRP B 1 35 ? -7.609 10.703 -6.508 1 91.5 35 TRP B N 1
ATOM 1391 C CA . TRP B 1 35 ? -7.348 11.422 -7.754 1 91.5 35 TRP B CA 1
ATOM 1392 C C . TRP B 1 35 ? -7.926 12.828 -7.699 1 91.5 35 TRP B C 1
ATOM 1394 O O . TRP B 1 35 ? -8.992 13.047 -7.129 1 91.5 35 TRP B O 1
ATOM 1404 N N . PRO B 1 36 ? -7.164 13.734 -8.312 1 88.88 36 PRO B N 1
ATOM 1405 C CA . PRO B 1 36 ? -7.82 15.031 -8.5 1 88.88 36 PRO B CA 1
ATOM 1406 C C . PRO B 1 36 ? -9.078 14.938 -9.359 1 88.88 36 PRO B C 1
ATOM 1408 O O . PRO B 1 36 ? -9.141 14.125 -10.281 1 88.88 36 PRO B O 1
ATOM 1411 N N . GLY B 1 37 ? -10.094 15.719 -9.039 1 90.06 37 GLY B N 1
ATOM 1412 C CA . GLY B 1 37 ? -11.32 15.711 -9.82 1 90.06 37 GLY B CA 1
ATOM 1413 C C . GLY B 1 37 ? -12.164 14.469 -9.602 1 90.06 37 GLY B C 1
ATOM 1414 O O . GLY B 1 37 ? -13.164 14.266 -10.289 1 90.06 37 GLY B O 1
ATOM 1415 N N . ALA B 1 38 ? -11.727 13.672 -8.656 1 93.25 38 ALA B N 1
ATOM 1416 C CA . ALA B 1 38 ? -12.484 12.461 -8.359 1 93.25 38 ALA B CA 1
ATOM 1417 C C . ALA B 1 38 ? -13.93 12.797 -8.008 1 93.25 38 ALA B C 1
ATOM 1419 O O . ALA B 1 38 ? -14.195 13.766 -7.293 1 93.25 38 ALA B O 1
ATOM 1420 N N . PRO B 1 39 ? -14.867 12.016 -8.508 1 94.75 39 PRO B N 1
ATOM 1421 C CA . PRO B 1 39 ? -16.266 12.227 -8.141 1 94.75 39 PRO B CA 1
ATOM 1422 C C . PRO B 1 39 ? -16.531 11.984 -6.652 1 94.75 39 PRO B C 1
ATOM 1424 O O . PRO B 1 39 ? -15.68 11.414 -5.961 1 94.75 39 PRO B O 1
ATOM 1427 N N . ALA B 1 4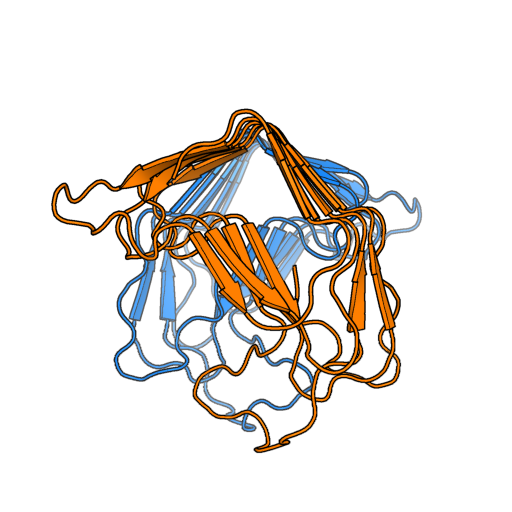0 ? -17.719 12.391 -6.25 1 95.62 40 ALA B N 1
ATOM 1428 C CA . ALA B 1 40 ? -18.094 12.281 -4.844 1 95.62 40 ALA B CA 1
ATOM 1429 C C . ALA B 1 40 ? -18.172 10.828 -4.406 1 95.62 40 ALA B C 1
ATOM 1431 O O . ALA B 1 40 ? -18.766 9.992 -5.098 1 95.62 40 ALA B O 1
ATOM 1432 N N . SER B 1 41 ? -17.547 10.523 -3.418 1 97.38 41 SER B N 1
ATOM 1433 C CA . SER B 1 41 ? -17.609 9.281 -2.652 1 97.38 41 SER B CA 1
ATOM 1434 C C . SER B 1 41 ? -17.031 9.469 -1.252 1 97.38 41 SER B C 1
ATOM 1436 O O . SER B 1 41 ? -16.703 10.586 -0.852 1 97.38 41 SER B O 1
ATOM 1438 N N . HIS B 1 42 ? -17.047 8.359 -0.469 1 97.75 42 HIS B N 1
ATOM 1439 C CA . HIS B 1 42 ? -16.562 8.484 0.904 1 97.75 42 HIS B CA 1
ATOM 1440 C C . HIS B 1 42 ? -15.508 7.434 1.223 1 97.75 42 HIS B C 1
ATOM 1442 O O . HIS B 1 42 ? -15.609 6.289 0.769 1 97.75 42 HIS B O 1
ATOM 1448 N N . ALA B 1 43 ? -14.57 7.773 1.947 1 98.69 43 ALA B N 1
ATOM 1449 C CA . ALA B 1 43 ? -13.609 6.891 2.6 1 98.69 43 ALA B CA 1
ATOM 1450 C C . ALA B 1 43 ? -13.438 7.258 4.07 1 98.69 43 ALA B C 1
ATOM 1452 O O . ALA B 1 43 ? -13.062 8.383 4.395 1 98.69 43 ALA B O 1
ATOM 1453 N N . SER B 1 44 ? -13.758 6.309 4.914 1 98.75 44 SER B N 1
ATOM 1454 C CA . SER B 1 44 ? -13.875 6.715 6.309 1 98.75 44 SER B CA 1
ATOM 1455 C C . SER B 1 44 ? -13.57 5.555 7.25 1 98.75 44 SER B C 1
ATOM 1457 O O . SER B 1 44 ? -13.57 4.395 6.832 1 98.75 44 SER B O 1
ATOM 1459 N N . ASN B 1 45 ? -13.281 5.902 8.453 1 98.81 45 ASN B N 1
ATOM 1460 C CA . ASN B 1 45 ? -13.07 4.949 9.531 1 98.81 45 ASN B CA 1
ATOM 1461 C C . ASN B 1 45 ? -11.852 4.062 9.273 1 98.81 45 ASN B C 1
ATOM 1463 O O . ASN B 1 45 ? -11.938 2.838 9.367 1 98.81 45 ASN B O 1
ATOM 1467 N N . PHE B 1 46 ? -10.82 4.773 8.953 1 98.88 46 PHE B N 1
ATOM 1468 C CA . PHE B 1 46 ? -9.531 4.105 8.844 1 98.88 46 PHE B CA 1
ATOM 1469 C C . PHE B 1 46 ? -8.773 4.168 10.164 1 98.88 46 PHE B C 1
ATOM 1471 O O . PHE B 1 46 ? -8.766 5.199 10.836 1 98.88 46 PHE B O 1
ATOM 1478 N N . MET B 1 47 ? -8.211 3.053 10.547 1 98.88 47 MET B N 1
ATOM 1479 C CA . MET B 1 47 ? -7.352 2.969 11.727 1 98.88 47 MET B CA 1
ATOM 1480 C C . MET B 1 47 ? -5.965 2.457 11.359 1 98.88 47 MET B C 1
ATOM 1482 O O . MET B 1 47 ? -5.82 1.34 10.859 1 98.88 47 MET B O 1
ATOM 1486 N N . PHE B 1 48 ? -4.973 3.266 11.539 1 98.81 48 PHE B N 1
ATOM 1487 C CA . PHE B 1 48 ? -3.568 2.885 11.461 1 98.81 48 PHE B CA 1
ATOM 1488 C C . PHE B 1 48 ? -2.92 2.936 12.836 1 98.81 48 PHE B C 1
ATOM 1490 O O . PHE B 1 48 ? -2.652 4.02 13.367 1 98.81 48 PHE B O 1
ATOM 1497 N N . THR B 1 49 ? -2.738 1.729 13.422 1 98.75 49 THR B N 1
ATOM 1498 C CA . THR B 1 49 ? -2.381 1.72 14.836 1 98.75 49 THR B CA 1
ATOM 1499 C C . THR B 1 49 ? -1.164 0.833 15.078 1 98.75 49 THR B C 1
ATOM 1501 O O . THR B 1 49 ? -1.037 -0.237 14.477 1 98.75 49 THR B O 1
ATOM 1504 N N . ASP B 1 50 ? -0.251 1.217 15.945 1 98.75 50 ASP B N 1
ATOM 1505 C CA . ASP B 1 50 ? 0.887 0.422 16.391 1 98.75 50 ASP B CA 1
ATOM 1506 C C . ASP B 1 50 ? 1.802 0.06 15.227 1 98.75 50 ASP B C 1
ATOM 1508 O O . ASP B 1 50 ? 2.037 -1.12 14.961 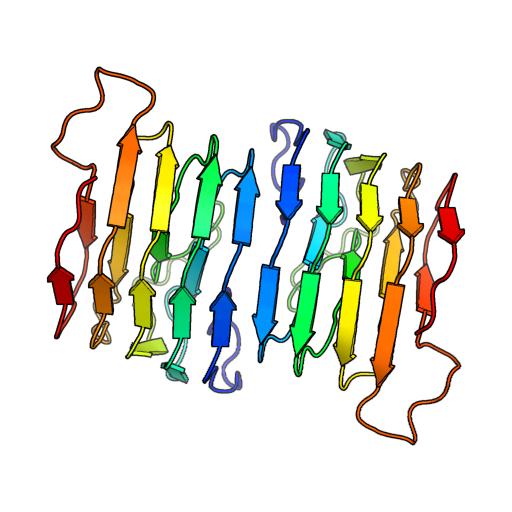1 98.75 50 ASP B O 1
ATOM 1512 N N . ILE B 1 51 ? 2.305 1.109 14.664 1 98.75 51 ILE B N 1
ATOM 1513 C CA . ILE B 1 51 ? 3.15 0.918 13.492 1 98.75 51 ILE B CA 1
ATOM 1514 C C . ILE B 1 51 ? 4.539 1.495 13.758 1 98.75 51 ILE B C 1
ATOM 1516 O O . ILE B 1 51 ? 4.668 2.621 14.25 1 98.75 51 ILE B O 1
ATOM 1520 N N . VAL B 1 52 ? 5.535 0.715 13.547 1 98.69 52 VAL B N 1
ATOM 1521 C CA . VAL B 1 52 ? 6.926 1.152 13.625 1 98.69 52 VAL B CA 1
ATOM 1522 C C . VAL B 1 52 ? 7.5 1.306 12.219 1 98.69 52 VAL B C 1
ATOM 1524 O O . VAL B 1 52 ? 7.387 0.396 11.391 1 98.69 52 VAL B O 1
ATOM 1527 N N . MET B 1 53 ? 8.078 2.42 11.953 1 97.88 53 MET B N 1
ATOM 1528 C CA . MET B 1 53 ? 8.672 2.717 10.648 1 97.88 53 MET B CA 1
ATOM 1529 C C . MET B 1 53 ? 10.188 2.863 10.758 1 97.88 53 MET B C 1
ATOM 1531 O O . MET B 1 53 ? 10.68 3.674 11.547 1 97.88 53 MET B O 1
ATOM 1535 N N . ILE B 1 54 ? 10.891 2.096 9.984 1 96.69 54 ILE B N 1
ATOM 1536 C CA . ILE B 1 54 ? 12.352 2.121 9.984 1 96.69 54 ILE B CA 1
ATOM 1537 C C . ILE B 1 54 ? 12.859 2.51 8.594 1 96.69 54 ILE B C 1
ATOM 1539 O O . ILE B 1 54 ? 12.641 1.781 7.621 1 96.69 54 ILE B O 1
ATOM 1543 N N . ASN B 1 55 ? 13.539 3.67 8.484 1 94.5 55 ASN B N 1
ATOM 1544 C CA . ASN B 1 55 ? 14.055 4.141 7.207 1 94.5 55 ASN B CA 1
ATOM 1545 C C . ASN B 1 55 ? 12.953 4.258 6.16 1 94.5 55 ASN B C 1
ATOM 1547 O O . ASN B 1 55 ? 13.07 3.699 5.07 1 94.5 55 ASN B O 1
ATOM 1551 N N . VAL B 1 56 ? 11.914 4.953 6.523 1 96.94 56 VAL B N 1
ATOM 1552 C CA . VAL B 1 56 ? 10.812 5.273 5.625 1 96.94 56 VAL B CA 1
ATOM 1553 C C . VAL B 1 56 ? 10.914 6.73 5.18 1 96.94 56 VAL B C 1
ATOM 1555 O O . VAL B 1 56 ? 11.195 7.617 5.992 1 96.94 56 VAL B O 1
ATOM 1558 N N . SER B 1 57 ? 10.766 7.02 3.852 1 95.62 57 SER B N 1
ATOM 1559 C CA . SER B 1 57 ? 10.945 8.383 3.365 1 95.62 57 SER B CA 1
ATOM 1560 C C . SER B 1 57 ? 9.773 9.273 3.779 1 95.62 57 SER B C 1
ATOM 1562 O O . SER B 1 57 ? 9.977 10.32 4.402 1 95.62 57 SER B O 1
ATOM 1564 N N . ASN B 1 58 ? 8.562 8.883 3.502 1 96.81 58 ASN B N 1
ATOM 1565 C CA . ASN B 1 58 ? 7.34 9.625 3.803 1 96.81 58 ASN B CA 1
ATOM 1566 C C . ASN B 1 58 ? 6.379 8.805 4.66 1 96.81 58 ASN B C 1
ATOM 1568 O O . ASN B 1 58 ? 5.566 8.039 4.137 1 96.81 58 ASN B O 1
ATOM 1572 N N . PRO B 1 59 ? 6.48 8.969 5.996 1 98.19 59 PRO B N 1
ATOM 1573 C CA . PRO B 1 59 ? 5.82 8.023 6.891 1 98.19 59 PRO B CA 1
ATOM 1574 C C . PRO B 1 59 ? 4.297 8.086 6.805 1 98.19 59 PRO B C 1
ATOM 1576 O O . PRO B 1 59 ? 3.637 7.059 6.652 1 98.19 59 PRO B O 1
ATOM 1579 N N . ILE B 1 60 ? 3.68 9.289 6.988 1 98.69 60 ILE B N 1
ATOM 1580 C CA . ILE B 1 60 ? 2.229 9.438 6.996 1 98.69 60 ILE B CA 1
ATOM 1581 C C . ILE B 1 60 ? 1.808 10.445 5.93 1 98.69 60 ILE B C 1
ATOM 1583 O O . ILE B 1 60 ? 2.223 11.609 5.969 1 98.69 60 ILE B O 1
ATOM 1587 N N . ILE B 1 61 ? 0.956 9.984 5.023 1 98.38 61 ILE B N 1
ATOM 1588 C CA . ILE B 1 61 ? 0.554 10.859 3.928 1 98.38 61 ILE B CA 1
ATOM 1589 C C . ILE B 1 61 ? -0.951 10.734 3.695 1 98.38 61 ILE B C 1
ATOM 1591 O O . ILE B 1 61 ? -1.483 9.625 3.607 1 98.38 61 ILE B O 1
ATOM 1595 N N . ILE B 1 62 ? -1.662 11.82 3.688 1 98.69 62 ILE B N 1
ATOM 1596 C CA . ILE B 1 62 ? -2.924 11.977 2.973 1 98.69 62 ILE B CA 1
ATOM 1597 C C . ILE B 1 62 ? -2.725 12.906 1.775 1 98.69 62 ILE B C 1
ATOM 1599 O O . ILE B 1 62 ? -2.186 14.008 1.915 1 98.69 62 ILE B O 1
ATOM 1603 N N . ASP B 1 63 ? -3.088 12.469 0.594 1 96.81 63 ASP B N 1
ATOM 1604 C CA . ASP B 1 63 ? -2.898 13.234 -0.633 1 96.81 63 A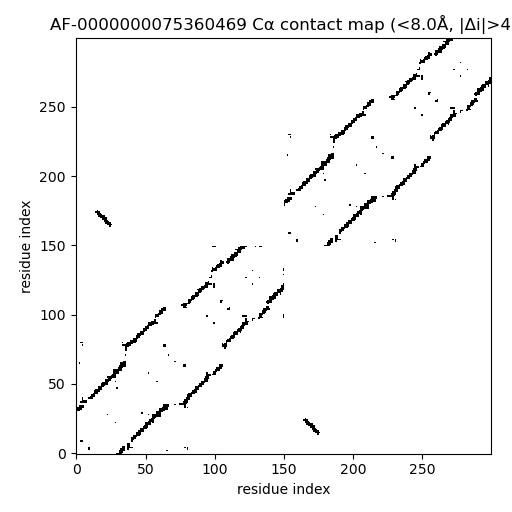SP B CA 1
ATOM 1605 C C . ASP B 1 63 ? -4.148 13.195 -1.506 1 96.81 63 ASP B C 1
ATOM 1607 O O . ASP B 1 63 ? -4.352 12.25 -2.27 1 96.81 63 ASP B O 1
ATOM 1611 N N . GLN B 1 64 ? -4.891 14.289 -1.466 1 96.69 64 GLN B N 1
ATOM 1612 C CA . GLN B 1 64 ? -6.086 14.32 -2.303 1 96.69 64 GLN B CA 1
ATOM 1613 C C . GLN B 1 64 ? -5.832 15.094 -3.596 1 96.69 64 GLN B C 1
ATOM 1615 O O . GLN B 1 64 ? -6.773 15.492 -4.281 1 96.69 64 GLN B O 1
ATOM 1620 N N . GLU B 1 65 ? -4.602 15.391 -3.887 1 93 65 GLU B N 1
ATOM 1621 C CA . GLU B 1 65 ? -4.148 15.969 -5.152 1 93 65 GLU B CA 1
ATOM 1622 C C . GLU B 1 65 ? -3.146 15.047 -5.844 1 93 65 GLU B C 1
ATOM 1624 O O . GLU B 1 65 ? -2.166 15.523 -6.426 1 93 65 GLU B O 1
ATOM 1629 N N . TYR B 1 66 ? -3.396 13.758 -5.586 1 90.12 66 TYR B N 1
ATOM 1630 C CA . TYR B 1 66 ? -2.492 12.742 -6.113 1 90.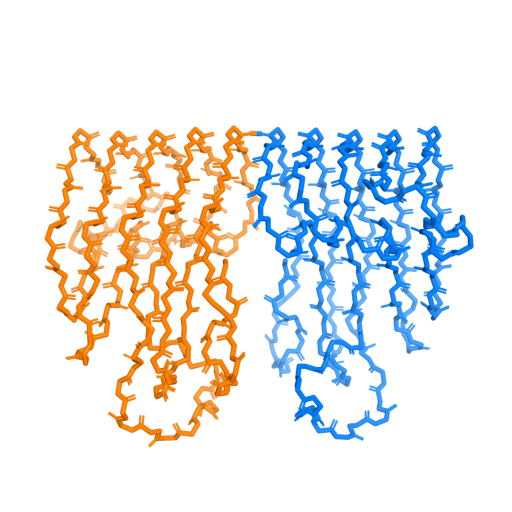12 66 TYR B CA 1
ATOM 1631 C C . TYR B 1 66 ? -2.443 12.797 -7.637 1 90.12 66 TYR B C 1
ATOM 1633 O O . TYR B 1 66 ? -3.457 12.57 -8.305 1 90.12 66 TYR B O 1
ATOM 1641 N N . CYS B 1 67 ? -1.299 13.133 -8.273 1 83.69 67 CYS B N 1
ATOM 1642 C CA . CYS B 1 67 ? -1.067 13.172 -9.711 1 83.69 67 CYS B CA 1
ATOM 1643 C C . CYS B 1 67 ? 0.324 12.656 -10.055 1 83.69 67 CYS B C 1
ATOM 1645 O O . CYS B 1 67 ? 1.265 13.438 -10.203 1 83.69 67 CYS B O 1
ATOM 1647 N N . PRO B 1 68 ? 0.246 11.305 -10.266 1 72.75 68 PRO B N 1
ATOM 1648 C CA . PRO B 1 68 ? 1.577 10.789 -10.586 1 72.75 68 PRO B CA 1
ATOM 1649 C C . PRO B 1 68 ? 2.086 11.281 -11.945 1 72.75 68 PRO B C 1
ATOM 1651 O O . PRO B 1 68 ? 1.313 11.375 -12.898 1 72.75 68 PRO B O 1
ATOM 1654 N N . SER B 1 69 ? 3.236 11.656 -12.078 1 62.91 69 SER B N 1
ATOM 1655 C CA . SER B 1 69 ? 3.975 12.062 -13.273 1 62.91 69 SER B CA 1
ATOM 1656 C C . SER B 1 69 ? 3.277 13.219 -13.984 1 62.91 69 SER B C 1
ATOM 1658 O O . SER B 1 69 ? 3.324 13.305 -15.219 1 62.91 69 SER B O 1
ATOM 1660 N N . ASN B 1 70 ? 2.461 14 -13.281 1 60.19 70 ASN B N 1
ATOM 1661 C CA . ASN B 1 70 ? 1.746 15.117 -13.891 1 60.19 70 ASN B CA 1
ATOM 1662 C C . ASN B 1 70 ? 0.835 14.648 -15.023 1 60.19 70 ASN B C 1
ATOM 1664 O O . ASN B 1 70 ? 0.696 15.336 -16.031 1 60.19 70 ASN B O 1
ATOM 1668 N N . SER B 1 71 ? 0.57 13.391 -14.961 1 62.31 71 SER B N 1
ATOM 1669 C CA . SER B 1 71 ? -0.254 12.828 -16.016 1 62.31 71 SER B CA 1
ATOM 1670 C C . SER B 1 71 ? -1.738 13.047 -15.75 1 62.31 71 SER B C 1
ATOM 1672 O O . SER B 1 71 ? -2.586 12.688 -16.562 1 62.31 71 SER B O 1
ATOM 1674 N N . CYS B 1 72 ? -1.904 13.641 -14.641 1 67.31 72 CYS B N 1
ATOM 1675 C CA . CYS B 1 72 ? -3.316 13.828 -14.328 1 67.31 72 CYS B CA 1
ATOM 1676 C C . CYS B 1 72 ? -3.932 14.906 -15.219 1 67.31 72 CYS B C 1
ATOM 1678 O O . CYS B 1 72 ? -3.242 15.836 -15.641 1 67.31 72 CYS B O 1
ATOM 1680 N N . LYS B 1 73 ? -5 14.422 -15.828 1 57.19 73 LYS B N 1
ATOM 1681 C CA . LYS B 1 73 ? -5.691 15.469 -16.578 1 57.19 73 LYS B CA 1
ATOM 1682 C C . LYS B 1 73 ? -5.734 16.781 -15.805 1 57.19 73 LYS B C 1
ATOM 1684 O O . LYS B 1 73 ? -5.934 16.766 -14.586 1 57.19 73 LYS B O 1
ATOM 1689 N N . SER B 1 74 ? -5 17.719 -16.328 1 54.84 74 SER B N 1
ATOM 1690 C CA . SER B 1 74 ? -4.992 19.078 -15.789 1 54.84 74 SER B CA 1
ATOM 1691 C C . SER B 1 74 ? -6.363 19.469 -15.242 1 54.84 74 SER B C 1
ATOM 1693 O O . SER B 1 74 ? -6.914 20.5 -15.617 1 54.84 74 SER B O 1
ATOM 1695 N N . THR B 1 75 ? -7.016 18.531 -14.438 1 61.47 75 THR B N 1
ATOM 1696 C CA . THR B 1 75 ? -8.234 19.203 -14 1 61.47 75 THR B CA 1
ATOM 1697 C C . THR B 1 75 ? -7.973 20.047 -12.766 1 61.47 75 THR B C 1
ATOM 1699 O O . THR B 1 75 ? -7.176 19.672 -11.898 1 61.47 75 THR B O 1
ATOM 1702 N N . SER B 1 76 ? -8.047 21.234 -12.852 1 70.81 76 SER B N 1
ATOM 1703 C CA . SER B 1 76 ? -8.102 22.219 -11.773 1 70.81 76 SER B CA 1
ATOM 1704 C C . SER B 1 76 ? -9.164 21.859 -10.742 1 70.81 76 SER B C 1
ATOM 1706 O O . SER B 1 76 ? -9.25 22.484 -9.688 1 70.81 76 SER B O 1
ATOM 1708 N N . GLU B 1 77 ? -9.836 20.734 -10.93 1 89.94 77 GLU B N 1
ATOM 1709 C CA . GLU B 1 77 ? -10.93 20.438 -10.016 1 89.94 77 GLU B CA 1
ATOM 1710 C C . GLU B 1 77 ? -10.453 19.594 -8.836 1 89.94 77 GLU B C 1
ATOM 1712 O O . GLU B 1 77 ? -9.68 18.656 -9.016 1 89.94 77 GLU B O 1
ATOM 1717 N N . PRO B 1 78 ? -10.93 19.938 -7.73 1 94.25 78 PRO B N 1
ATOM 1718 C CA . PRO B 1 78 ? -10.523 19.188 -6.531 1 94.25 78 PRO B CA 1
ATOM 1719 C C . PRO B 1 78 ? -11.211 17.844 -6.414 1 94.25 78 PRO B C 1
ATOM 1721 O O . PRO B 1 78 ? -12.273 17.625 -7.008 1 94.25 78 PRO B O 1
ATOM 1724 N N . SER B 1 79 ? -10.578 16.922 -5.742 1 95.81 79 SER B N 1
ATOM 1725 C CA . SER B 1 79 ? -11.219 15.656 -5.414 1 95.81 79 SER B CA 1
ATOM 1726 C C . SER B 1 79 ? -12.477 15.875 -4.582 1 95.81 79 SER B C 1
ATOM 1728 O O . SER B 1 79 ? -12.484 16.688 -3.664 1 95.81 79 SER B O 1
ATOM 1730 N N . LEU B 1 80 ? -13.492 15.086 -4.902 1 96.5 80 LEU B N 1
ATOM 1731 C CA . LEU B 1 80 ? -14.719 15.164 -4.109 1 96.5 80 LEU B CA 1
ATOM 1732 C C . LEU B 1 80 ? -14.891 13.914 -3.258 1 96.5 80 LEU B C 1
ATOM 1734 O O . LEU B 1 80 ? -15.977 13.68 -2.711 1 96.5 80 LEU B O 1
ATOM 1738 N N . VAL B 1 81 ? -13.852 13.125 -3.102 1 97.88 81 VAL B N 1
ATOM 1739 C CA . VAL B 1 81 ? -13.867 12.023 -2.145 1 97.88 81 VAL B CA 1
ATOM 1740 C C . VAL B 1 81 ? -13.773 12.57 -0.723 1 97.88 81 VAL B C 1
ATOM 1742 O O . VAL B 1 81 ? -12.773 13.195 -0.36 1 97.88 81 VAL B O 1
ATOM 1745 N N . LYS B 1 82 ? -14.766 12.344 0.066 1 98.31 82 LYS B N 1
ATOM 1746 C CA . LYS B 1 82 ? -14.727 12.805 1.452 1 98.31 82 LYS B CA 1
ATOM 1747 C C . LYS B 1 82 ? -13.93 11.836 2.326 1 98.31 82 LYS B C 1
ATOM 1749 O O . LYS B 1 82 ? -14.312 10.672 2.479 1 98.31 82 LYS B O 1
ATOM 1754 N N . LEU B 1 83 ? -12.867 12.32 2.846 1 98.75 83 LEU B N 1
ATOM 1755 C CA . LEU B 1 83 ? -12.094 11.555 3.82 1 98.75 83 LEU B CA 1
ATOM 1756 C C . LEU B 1 83 ? -12.477 11.953 5.242 1 98.75 83 LEU B C 1
ATOM 1758 O O . LEU B 1 83 ? -12.453 13.133 5.59 1 98.75 83 LEU B O 1
ATOM 1762 N N . SER B 1 84 ? -12.867 10.938 6 1 98.88 84 SER B N 1
ATOM 1763 C CA . SER B 1 84 ? -13.289 11.305 7.348 1 98.88 84 SER B CA 1
ATOM 1764 C C . SER B 1 84 ? -12.977 10.188 8.344 1 98.88 84 SER B C 1
ATOM 1766 O O . SER B 1 84 ? -13.008 9.008 7.992 1 98.88 84 SER B O 1
ATOM 1768 N N . ASN B 1 85 ? -12.695 10.539 9.547 1 98.88 85 ASN B N 1
ATOM 1769 C CA . ASN B 1 85 ? -12.477 9.625 10.664 1 98.88 85 ASN B CA 1
ATOM 1770 C C . ASN B 1 85 ? -11.297 8.688 10.391 1 98.88 85 ASN B C 1
ATOM 1772 O O . ASN B 1 85 ? -11.453 7.465 10.43 1 98.88 85 ASN B O 1
ATOM 1776 N N . ILE B 1 86 ? -10.203 9.359 10.25 1 98.88 86 ILE B N 1
ATOM 1777 C CA . ILE B 1 86 ? -8.969 8.625 10.031 1 98.88 86 ILE B CA 1
ATOM 1778 C C . ILE B 1 86 ? -8.047 8.789 11.234 1 98.88 86 ILE B C 1
ATOM 1780 O O . ILE B 1 86 ? -7.742 9.914 11.641 1 98.88 86 ILE B O 1
ATOM 1784 N N . HIS B 1 87 ? -7.672 7.668 11.828 1 98.94 87 HIS B N 1
ATOM 1785 C CA . HIS B 1 87 ? -6.84 7.664 13.023 1 98.94 87 HIS B CA 1
ATOM 1786 C C . HIS B 1 87 ? -5.449 7.113 12.727 1 98.94 87 HIS B C 1
ATOM 1788 O O . HIS B 1 87 ? -5.312 6 12.227 1 98.94 87 HIS B O 1
ATOM 1794 N N . PHE B 1 88 ? -4.48 7.91 12.984 1 98.88 88 PHE B N 1
ATOM 1795 C CA . PHE B 1 88 ? -3.094 7.477 13.117 1 98.88 88 PHE B CA 1
ATOM 1796 C C . PHE B 1 88 ? -2.67 7.453 14.578 1 98.88 88 PHE B C 1
ATOM 1798 O O . PHE B 1 88 ? -2.604 8.5 15.227 1 98.88 88 PHE B O 1
ATOM 1805 N N . LYS B 1 89 ? -2.455 6.258 15.047 1 98.88 89 LYS B N 1
ATOM 1806 C CA . LYS B 1 89 ? -2.238 6.148 16.484 1 98.88 89 LYS B CA 1
ATOM 1807 C C . LYS B 1 89 ? -1.022 5.277 16.797 1 98.88 89 LYS B C 1
ATOM 1809 O O . LYS B 1 89 ? -0.873 4.191 16.234 1 98.88 89 LYS B O 1
ATOM 1814 N N . ASN B 1 90 ? -0.15 5.699 17.656 1 98.88 90 ASN B N 1
ATOM 1815 C CA . ASN B 1 90 ? 1.026 4.965 18.109 1 98.88 90 ASN B CA 1
ATOM 1816 C C . ASN B 1 90 ? 1.905 4.539 16.938 1 98.88 90 ASN B C 1
ATOM 1818 O O . ASN B 1 90 ? 2.139 3.348 16.734 1 98.88 90 ASN B O 1
ATOM 1822 N N . ILE B 1 91 ? 2.35 5.566 16.25 1 98.88 91 ILE B N 1
ATOM 1823 C CA . ILE B 1 91 ? 3.258 5.371 15.133 1 98.88 91 ILE B CA 1
ATOM 1824 C C . ILE B 1 91 ? 4.609 6.004 15.445 1 98.88 91 ILE B C 1
ATOM 1826 O O . ILE B 1 91 ? 4.68 7.164 15.859 1 98.88 91 ILE B O 1
ATOM 1830 N N . SER B 1 92 ? 5.625 5.234 15.406 1 98.69 92 SER B N 1
ATOM 1831 C CA . SER B 1 92 ? 6.961 5.719 15.734 1 98.69 92 SER B CA 1
ATOM 1832 C C . SER B 1 92 ? 7.977 5.309 14.672 1 98.69 92 SER B C 1
ATOM 1834 O O . SER B 1 92 ? 7.723 4.391 13.891 1 98.69 92 SER B O 1
ATOM 1836 N N . GLY B 1 93 ? 9.078 6.02 14.656 1 97.62 93 GLY B N 1
ATOM 1837 C CA . GLY B 1 93 ? 10.156 5.598 13.773 1 97.62 93 GLY B CA 1
ATOM 1838 C C . GLY B 1 93 ? 10.977 6.758 13.242 1 97.62 93 GLY B C 1
ATOM 1839 O O . GLY B 1 93 ? 11.031 7.824 13.859 1 97.62 93 GLY B O 1
ATOM 1840 N N . THR B 1 94 ? 11.719 6.43 12.188 1 95.31 94 THR B N 1
ATOM 1841 C CA . THR B 1 94 ? 12.609 7.41 11.578 1 95.31 94 THR B CA 1
ATOM 1842 C C . THR B 1 94 ? 12.266 7.613 10.102 1 95.31 94 THR B C 1
ATOM 1844 O O . THR B 1 94 ? 11.727 6.715 9.461 1 95.31 94 THR B O 1
ATOM 1847 N N . TYR B 1 95 ? 12.5 8.789 9.664 1 95.12 95 TYR B N 1
ATOM 1848 C CA . TYR B 1 95 ? 12.266 9.109 8.258 1 95.12 95 TYR B CA 1
ATOM 1849 C C . TYR B 1 95 ? 13.391 9.984 7.711 1 95.12 95 TYR B C 1
ATOM 1851 O O . TYR B 1 95 ? 14.156 10.57 8.477 1 95.12 95 TYR B O 1
ATOM 1859 N N . ASN B 1 96 ? 13.523 10.047 6.375 1 90.19 96 ASN B N 1
ATOM 1860 C CA . ASN B 1 96 ? 14.727 10.688 5.844 1 90.19 96 ASN B CA 1
ATOM 1861 C C . ASN B 1 96 ? 14.383 11.742 4.801 1 90.19 96 ASN B C 1
ATOM 1863 O O . ASN B 1 96 ? 15.203 12.062 3.941 1 90.19 96 ASN B O 1
ATOM 1867 N N . THR B 1 97 ? 13.125 12.219 4.762 1 90.5 97 THR B N 1
ATOM 1868 C CA . THR B 1 97 ? 12.734 13.336 3.906 1 90.5 97 THR B CA 1
ATOM 1869 C C . THR B 1 97 ? 12.297 14.531 4.746 1 90.5 97 THR B C 1
ATOM 1871 O O . THR B 1 97 ? 12.516 14.562 5.957 1 90.5 97 THR B O 1
ATOM 1874 N N . GLU B 1 98 ? 11.703 15.523 4.105 1 87.75 98 GLU B N 1
ATOM 1875 C CA . GLU B 1 98 ? 11.445 16.797 4.77 1 87.75 98 GLU B CA 1
ATOM 1876 C C . GLU B 1 98 ? 10.242 16.703 5.703 1 87.75 98 GLU B C 1
ATOM 1878 O O . GLU B 1 98 ? 10.125 17.469 6.66 1 87.75 98 GLU B O 1
ATOM 1883 N N . SER B 1 99 ? 9.398 15.75 5.449 1 93.75 99 SER B N 1
ATOM 1884 C CA . SER B 1 99 ? 8.164 15.773 6.23 1 93.75 99 SER B CA 1
ATOM 1885 C C . SER B 1 99 ? 7.852 14.398 6.812 1 93.75 99 SER B C 1
ATOM 1887 O O . SER B 1 99 ? 7.91 13.391 6.102 1 93.75 99 SER B O 1
ATOM 1889 N N . GLY B 1 100 ? 7.582 14.352 8.078 1 96.44 100 GLY B N 1
ATOM 1890 C CA . GLY B 1 100 ? 7.082 13.141 8.711 1 96.44 100 GLY B CA 1
ATOM 1891 C C . GLY B 1 100 ? 5.605 12.898 8.438 1 96.44 100 GLY B C 1
ATOM 1892 O O . GLY B 1 100 ? 5.168 11.75 8.352 1 96.44 100 GLY B O 1
ATOM 1893 N N . VAL B 1 101 ? 4.852 14.07 8.367 1 97.81 101 VAL B N 1
ATOM 1894 C CA . VAL B 1 101 ? 3.414 14.008 8.117 1 97.81 101 VAL B CA 1
ATOM 1895 C C . VAL B 1 101 ? 3.035 15.023 7.039 1 97.81 101 VAL B C 1
ATOM 1897 O O . VAL B 1 101 ? 3.377 16.203 7.137 1 97.81 101 VAL B O 1
ATOM 1900 N N . THR B 1 102 ? 2.43 14.594 6.043 1 97.56 102 THR B N 1
ATOM 1901 C CA . THR B 1 102 ? 1.902 15.453 4.992 1 97.56 102 THR B CA 1
ATOM 1902 C C . THR B 1 102 ? 0.413 15.203 4.777 1 97.56 102 THR B C 1
ATOM 1904 O O . THR B 1 102 ? 0.009 14.078 4.469 1 97.56 102 THR B O 1
ATOM 1907 N N . LEU B 1 103 ? -0.426 16.234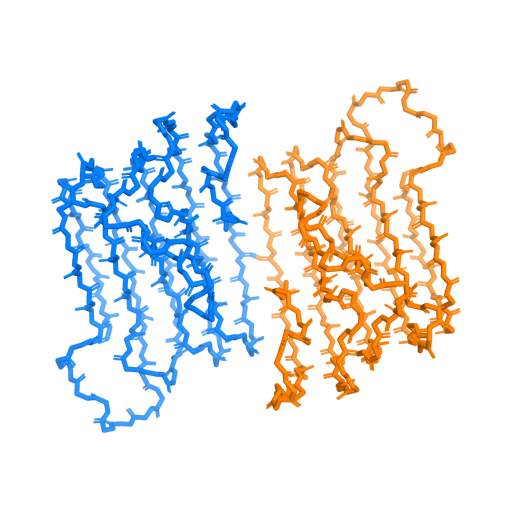 4.98 1 98.12 103 LEU B N 1
ATOM 1908 C CA . LEU B 1 103 ? -1.861 16.188 4.723 1 98.12 103 LEU B CA 1
ATOM 1909 C C . LEU B 1 103 ? -2.262 17.188 3.646 1 98.12 103 LEU B C 1
ATOM 1911 O O . LEU B 1 103 ? -2.346 18.391 3.912 1 98.12 103 LEU B O 1
ATOM 1915 N N . ILE B 1 104 ? -2.488 16.688 2.492 1 96.81 104 ILE B N 1
ATOM 1916 C CA . ILE B 1 104 ? -3.016 17.5 1.404 1 96.81 104 ILE B CA 1
ATOM 1917 C C . ILE B 1 104 ? -4.492 17.172 1.186 1 96.81 104 ILE B C 1
ATOM 1919 O O . ILE B 1 104 ? -4.828 16.234 0.466 1 96.81 104 ILE B O 1
ATOM 1923 N N . CYS B 1 105 ? -5.332 17.969 1.755 1 97.88 105 CYS B N 1
ATOM 1924 C CA . CYS B 1 105 ? -6.773 17.75 1.714 1 97.88 105 CYS B CA 1
ATOM 1925 C C . CYS B 1 105 ? -7.41 18.547 0.582 1 97.88 105 CYS B C 1
ATOM 1927 O O . CYS B 1 105 ? -6.883 19.578 0.165 1 97.88 105 CYS B O 1
ATOM 1929 N N . SER B 1 106 ? -8.484 18.078 0.16 1 96.75 106 SER B N 1
ATOM 1930 C CA . SER B 1 106 ? -9.188 18.656 -0.978 1 96.75 106 SER B CA 1
ATOM 1931 C C . SER B 1 106 ? -9.734 20.031 -0.641 1 96.75 106 SER B C 1
ATOM 1933 O O . SER B 1 106 ? -10.242 20.25 0.461 1 96.75 106 SER B O 1
ATOM 1935 N N . SER B 1 107 ? -9.68 20.906 -1.593 1 94.88 107 SER B N 1
ATOM 1936 C CA . SER B 1 107 ? -10.297 22.219 -1.419 1 94.88 107 SER B CA 1
ATOM 1937 C C . SER B 1 107 ? -11.805 22.156 -1.669 1 94.88 107 SER B C 1
ATOM 1939 O O . SER B 1 107 ? -12.531 23.094 -1.322 1 94.88 107 SER B O 1
ATOM 1941 N N . GLY B 1 108 ? -12.25 21.094 -2.273 1 95.31 108 GLY B N 1
ATOM 1942 C CA . GLY B 1 108 ? -13.656 20.953 -2.594 1 95.31 108 GLY B CA 1
ATOM 1943 C C . GLY B 1 108 ? -14.469 20.328 -1.463 1 95.31 108 GLY B C 1
ATOM 1944 O O . GLY B 1 108 ? -15.617 20.719 -1.237 1 95.31 108 GLY B O 1
ATOM 1945 N N . VAL B 1 109 ? -13.898 19.391 -0.814 1 97.12 109 VAL B N 1
ATOM 1946 C CA . VAL B 1 109 ? -14.5 18.719 0.334 1 97.12 109 VAL B CA 1
ATOM 1947 C C . VAL B 1 109 ? -13.445 18.516 1.42 1 97.12 109 VAL B C 1
ATOM 1949 O O . VAL B 1 109 ? -12.469 17.781 1.218 1 97.12 109 VAL B O 1
ATOM 1952 N N . PRO B 1 110 ? -13.672 19.125 2.572 1 97.44 110 PRO B N 1
ATOM 1953 C CA . PRO B 1 110 ? -12.648 19.062 3.617 1 97.44 110 PRO B CA 1
ATOM 1954 C C . PRO B 1 110 ? -12.406 17.641 4.129 1 97.44 110 PRO B C 1
ATOM 1956 O O . PRO B 1 110 ? -13.352 16.844 4.207 1 97.44 110 PRO B O 1
ATOM 1959 N N . CYS B 1 111 ? -11.133 17.281 4.438 1 98.5 111 CYS B N 1
ATOM 1960 C CA . CYS B 1 111 ? -10.922 16.172 5.352 1 98.5 111 CYS B CA 1
ATOM 1961 C C . CYS B 1 111 ? -11.594 16.422 6.691 1 98.5 111 CYS B C 1
ATOM 1963 O O . CYS B 1 111 ? -11.609 17.562 7.172 1 98.5 111 CYS B O 1
ATOM 1965 N N . GLU B 1 112 ? -12.164 15.359 7.207 1 98.81 112 GLU B N 1
ATOM 1966 C CA . GLU B 1 112 ? -12.875 15.562 8.461 1 98.81 112 GLU B CA 1
ATOM 1967 C C . GLU B 1 112 ? -12.43 14.555 9.523 1 98.81 112 GLU B C 1
ATOM 1969 O O . GLU B 1 112 ? -12.383 13.352 9.258 1 98.81 112 GLU B O 1
ATOM 1974 N N . ASN B 1 113 ? -12.078 15.023 10.656 1 98.81 113 ASN B N 1
ATOM 1975 C CA . ASN B 1 113 ? -11.727 14.203 11.812 1 98.81 113 ASN B CA 1
ATOM 1976 C C . ASN B 1 113 ? -10.516 13.312 11.516 1 98.81 113 ASN B C 1
ATOM 1978 O O . ASN B 1 113 ? -10.633 12.086 11.508 1 98.81 113 ASN B O 1
ATOM 1982 N N . ILE B 1 114 ? -9.414 14.016 11.383 1 98.88 114 ILE B N 1
ATOM 1983 C CA . ILE B 1 114 ? -8.117 13.352 11.258 1 98.88 114 ILE B CA 1
ATOM 1984 C C . ILE B 1 114 ? -7.398 13.383 12.609 1 98.88 114 ILE B C 1
ATOM 1986 O O . ILE B 1 114 ? -7.23 14.445 13.203 1 98.88 114 ILE B O 1
ATOM 1990 N N . HIS B 1 115 ? -7.012 12.234 13.094 1 98.88 115 HIS B N 1
ATOM 1991 C CA . HIS B 1 115 ? -6.422 12.133 14.43 1 98.88 115 HIS B CA 1
ATOM 1992 C C . HIS B 1 115 ? -4.992 11.617 14.359 1 98.88 115 HIS B C 1
ATOM 1994 O O . HIS B 1 115 ? -4.75 10.508 13.875 1 98.88 115 HIS B O 1
ATOM 2000 N N . LEU B 1 116 ? -4.098 12.422 14.797 1 98.75 116 LEU B N 1
ATOM 2001 C CA . LEU B 1 116 ? -2.717 12.023 15.031 1 98.75 116 LEU B CA 1
ATOM 2002 C C . LEU B 1 116 ? -2.438 11.906 16.531 1 98.75 116 LEU B C 1
ATOM 2004 O O . LEU B 1 116 ? -2.279 12.922 17.219 1 98.75 116 LEU B O 1
ATOM 2008 N N . ILE B 1 117 ? -2.387 10.664 16.984 1 98.81 117 ILE B N 1
ATOM 2009 C CA . ILE B 1 117 ? -2.287 10.43 18.422 1 98.81 117 ILE B CA 1
ATOM 2010 C C . ILE B 1 117 ? -1.059 9.57 18.719 1 98.81 117 ILE B C 1
ATOM 2012 O O . ILE B 1 117 ? -0.904 8.477 18.172 1 98.81 117 ILE B O 1
ATOM 2016 N N . ASP B 1 118 ? -0.091 10.039 19.578 1 98.81 118 ASP B N 1
ATOM 2017 C CA . ASP B 1 118 ? 1.101 9.297 19.984 1 98.81 118 ASP B CA 1
ATOM 2018 C C . ASP B 1 118 ? 1.988 8.984 18.781 1 98.81 118 ASP B C 1
ATOM 2020 O O . ASP B 1 118 ? 2.385 7.836 18.578 1 98.81 118 ASP B O 1
ATOM 2024 N N . ILE B 1 119 ? 2.189 10.07 18.031 1 98.75 119 ILE B N 1
ATOM 2025 C CA . ILE B 1 119 ? 3.098 9.961 16.891 1 98.75 119 ILE B CA 1
ATOM 2026 C C . ILE B 1 119 ? 4.496 10.414 17.312 1 98.75 119 ILE B C 1
ATOM 2028 O O . ILE B 1 119 ? 4.66 11.484 17.891 1 98.75 119 ILE B O 1
ATOM 2032 N N . ASN B 1 120 ? 5.465 9.57 17.172 1 98.25 120 ASN B N 1
ATOM 2033 C CA . ASN B 1 120 ? 6.863 9.891 17.438 1 98.25 120 ASN B CA 1
ATOM 2034 C C . ASN B 1 120 ? 7.75 9.57 16.234 1 98.25 120 ASN B C 1
ATOM 2036 O O . ASN B 1 120 ? 8.32 8.484 16.156 1 98.25 120 ASN B O 1
ATOM 2040 N N . LEU B 1 121 ? 7.906 10.508 15.32 1 97.25 121 LEU B N 1
ATOM 2041 C CA . LEU B 1 121 ? 8.68 10.367 14.094 1 97.25 121 LEU B CA 1
ATOM 2042 C C . LEU B 1 121 ? 9.891 11.297 14.109 1 97.25 121 LEU B C 1
ATOM 2044 O O . LEU B 1 121 ? 9.75 12.508 14.297 1 97.25 121 LEU B O 1
ATOM 2048 N N . ASN B 1 122 ? 11.016 10.758 13.891 1 94.81 122 ASN B N 1
ATOM 2049 C CA . ASN B 1 122 ? 12.258 11.523 13.969 1 94.81 122 ASN B CA 1
ATOM 2050 C C . ASN B 1 122 ? 13.023 11.492 12.641 1 94.81 122 ASN B C 1
ATOM 2052 O O . ASN B 1 122 ? 13.234 10.422 12.07 1 94.81 122 ASN B O 1
ATOM 2056 N N . PRO B 1 123 ? 13.43 12.648 12.18 1 92.81 123 PRO B N 1
ATOM 2057 C CA . PRO B 1 123 ? 14.258 12.656 10.969 1 92.81 123 PRO B CA 1
ATOM 2058 C C . PRO B 1 123 ? 15.656 12.078 11.211 1 92.81 123 PRO B C 1
ATOM 2060 O O . PRO B 1 123 ? 16.234 12.258 12.281 1 92.81 123 PRO B O 1
ATOM 2063 N N . THR B 1 124 ? 16.156 11.312 10.203 1 91.25 124 THR B N 1
ATOM 2064 C CA . THR B 1 124 ? 17.469 10.711 10.336 1 91.25 124 THR B CA 1
ATOM 2065 C C . THR B 1 124 ? 18.562 11.742 10.055 1 91.25 124 THR B C 1
ATOM 2067 O O . THR B 1 124 ? 19.703 11.594 10.5 1 91.25 124 THR B O 1
ATOM 2070 N N . GLU B 1 125 ? 18.156 12.758 9.195 1 83.12 125 GLU B N 1
ATOM 2071 C CA . GLU B 1 125 ? 19.109 13.836 8.961 1 83.12 125 GLU B CA 1
ATOM 2072 C C . GLU B 1 125 ? 18.891 14.992 9.938 1 83.12 125 GLU B C 1
ATOM 2074 O O . GLU B 1 125 ? 17.797 15.547 10.008 1 83.12 125 GLU B O 1
ATOM 2079 N N . PRO B 1 126 ? 19.859 15.273 10.711 1 70.31 126 PRO B N 1
ATOM 2080 C CA . PRO B 1 126 ? 19.75 16.281 11.766 1 70.31 126 PRO B CA 1
ATOM 2081 C C . PRO B 1 126 ? 19.406 17.672 11.219 1 70.31 126 PRO B C 1
ATOM 2083 O O . PRO B 1 126 ? 18.797 18.484 11.922 1 70.31 126 PRO B O 1
ATOM 2086 N N . GLU B 1 127 ? 19.734 17.859 10.016 1 74.25 127 GLU B N 1
ATOM 2087 C CA . GLU B 1 127 ? 19.594 19.234 9.516 1 74.25 127 GLU B CA 1
ATOM 2088 C C . GLU B 1 127 ? 18.188 19.469 8.953 1 74.25 127 GLU B C 1
ATOM 2090 O O . GLU B 1 127 ? 17.891 20.562 8.477 1 74.25 127 GLU B O 1
ATOM 2095 N N . THR B 1 128 ? 17.328 18.516 9.195 1 71.31 128 THR B N 1
ATOM 2096 C CA . THR B 1 128 ? 15.984 18.734 8.672 1 71.31 128 THR B CA 1
ATOM 2097 C C . THR B 1 128 ? 15.25 19.797 9.492 1 71.31 128 THR B C 1
ATOM 2099 O O . THR B 1 128 ? 15.094 19.641 10.711 1 71.31 128 THR B O 1
ATOM 2102 N N . PRO B 1 129 ? 14.953 20.969 8.789 1 77.5 129 PRO B N 1
ATOM 2103 C CA . PRO B 1 129 ? 14.258 22.031 9.523 1 77.5 129 PRO B CA 1
ATOM 2104 C C . PRO B 1 129 ? 12.93 21.547 10.117 1 77.5 129 PRO B C 1
ATOM 2106 O O . PRO B 1 129 ? 12.234 20.734 9.508 1 77.5 129 PRO B O 1
ATOM 2109 N N . ARG B 1 130 ? 12.719 21.984 11.297 1 78.5 130 ARG B N 1
ATOM 2110 C CA . ARG B 1 130 ? 11.484 21.609 11.969 1 78.5 130 ARG B CA 1
ATOM 2111 C C . ARG B 1 130 ? 10.258 22.031 11.156 1 78.5 130 ARG B C 1
ATOM 2113 O O . ARG B 1 130 ? 9.258 21.312 11.125 1 78.5 130 ARG B O 1
ATOM 2120 N N . GLU B 1 131 ? 10.734 23.203 10.477 1 79.31 131 GLU B N 1
ATOM 2121 C CA . GLU B 1 131 ? 9.656 23.703 9.625 1 79.31 131 GLU B CA 1
ATOM 2122 C C . GLU B 1 131 ? 9.398 22.766 8.445 1 79.31 131 GLU B C 1
ATOM 2124 O O . GLU B 1 131 ? 10.344 22.328 7.785 1 79.31 131 GLU B O 1
ATOM 2129 N N . GLY B 1 132 ? 8.234 22.125 8.367 1 86.69 132 GLY B N 1
ATOM 2130 C CA . GLY B 1 132 ? 7.922 21.297 7.223 1 86.69 132 GLY B CA 1
ATOM 2131 C C . GLY B 1 132 ? 7.715 19.828 7.586 1 86.69 132 GLY B C 1
ATOM 2132 O O . GLY B 1 132 ? 7.223 19.047 6.773 1 86.69 132 GLY B O 1
ATOM 2133 N N . ARG B 1 133 ? 8.172 19.562 8.805 1 91.5 133 ARG B N 1
ATOM 2134 C CA . ARG B 1 133 ? 8.07 18.172 9.227 1 91.5 133 ARG B CA 1
ATOM 2135 C C . ARG B 1 133 ? 6.613 17.734 9.305 1 91.5 133 ARG B C 1
ATOM 2137 O O . ARG B 1 133 ? 6.316 16.531 9.281 1 91.5 133 ARG B O 1
ATOM 2144 N N . PHE B 1 134 ? 5.777 18.734 9.578 1 93.88 134 PHE B N 1
ATOM 2145 C CA . PHE B 1 134 ? 4.328 18.562 9.539 1 93.88 134 PHE B CA 1
ATOM 2146 C C . PHE B 1 134 ? 3.707 19.531 8.531 1 93.88 134 PHE B C 1
ATOM 2148 O O . PHE B 1 134 ? 3.703 20.734 8.742 1 93.88 134 PHE B O 1
ATOM 2155 N N . ASN B 1 135 ? 3.211 18.922 7.398 1 94.56 135 ASN B N 1
ATOM 2156 C CA . ASN B 1 135 ? 2.691 19.75 6.309 1 94.56 135 ASN B CA 1
ATOM 2157 C C . ASN B 1 135 ? 1.203 19.5 6.078 1 94.56 135 ASN B C 1
ATOM 2159 O O . ASN B 1 135 ? 0.785 18.359 5.883 1 94.56 135 ASN B O 1
ATOM 2163 N N . VAL B 1 136 ? 0.464 20.562 6.152 1 94.81 136 VAL B N 1
ATOM 2164 C CA . VAL B 1 136 ? -0.972 20.484 5.906 1 94.81 136 VAL B CA 1
ATOM 2165 C C . VAL B 1 136 ? -1.378 21.5 4.848 1 94.81 136 VAL B C 1
ATOM 2167 O O . VAL B 1 136 ? -1.02 22.672 4.941 1 94.81 136 VAL B O 1
ATOM 2170 N N . LYS B 1 137 ? -2.012 21.016 3.869 1 94.25 137 LYS B N 1
ATOM 2171 C CA . LYS B 1 137 ? -2.588 21.859 2.828 1 94.25 137 LYS B CA 1
ATOM 2172 C C . LYS B 1 137 ? -4.062 21.547 2.609 1 94.25 137 LYS B C 1
ATOM 2174 O O . LYS B 1 137 ? -4.5 20.422 2.852 1 94.25 137 LYS B O 1
ATOM 2179 N N . GLY B 1 138 ? -4.836 22.547 2.086 1 94.12 138 GLY B N 1
ATOM 2180 C CA . GLY B 1 138 ? -6.266 22.359 1.884 1 94.12 138 GLY B CA 1
ATOM 2181 C C . GLY B 1 138 ? -7.082 22.625 3.133 1 94.12 138 GLY B C 1
ATOM 2182 O O . GLY B 1 138 ? -6.707 23.453 3.965 1 94.12 138 GLY B O 1
ATOM 2183 N N . VAL B 1 139 ? -8.289 22.016 3.162 1 94.69 139 VAL B N 1
ATOM 2184 C CA . VAL B 1 139 ? -9.18 22.281 4.289 1 94.69 139 VAL B CA 1
ATOM 2185 C C . VAL B 1 139 ? -9.367 21 5.105 1 94.69 139 VAL B C 1
ATOM 2187 O O . VAL B 1 139 ? -9.68 19.953 4.559 1 94.69 139 VAL B O 1
ATOM 2190 N N . VAL B 1 140 ? -9.062 21.094 6.41 1 96.31 140 VAL B N 1
ATOM 2191 C CA . VAL B 1 140 ? -9.25 19.984 7.328 1 96.31 140 VAL B CA 1
ATOM 2192 C C . VAL B 1 140 ? -10.055 20.438 8.539 1 96.31 140 VAL B C 1
ATOM 2194 O O . VAL B 1 140 ? -9.742 21.453 9.156 1 96.31 140 VAL B O 1
ATOM 2197 N N . ASN B 1 141 ? -11.172 19.75 8.766 1 97.06 141 ASN B N 1
ATOM 2198 C CA . ASN B 1 141 ? -11.984 19.969 9.953 1 97.06 141 ASN B CA 1
ATOM 2199 C C . ASN B 1 141 ? -11.805 18.859 10.977 1 97.06 141 ASN B C 1
ATOM 2201 O O . ASN B 1 141 ? -11.867 17.672 10.633 1 97.06 141 ASN B O 1
ATOM 2205 N N . GLY B 1 142 ? -11.508 19.25 12.188 1 97.88 142 GLY B N 1
ATOM 2206 C CA . GLY B 1 142 ? -11.375 18.25 13.234 1 97.88 142 GLY B CA 1
ATOM 2207 C C . GLY B 1 142 ? -10.023 17.562 13.227 1 97.88 142 GLY B C 1
ATOM 2208 O O . GLY B 1 142 ? -9.945 16.344 13.445 1 97.88 142 GLY B O 1
ATOM 2209 N N . LEU B 1 143 ? -8.977 18.312 12.945 1 97.62 143 LEU B N 1
ATOM 2210 C CA . LEU B 1 143 ? -7.621 17.781 13.062 1 97.62 143 LEU B CA 1
ATOM 2211 C C . LEU B 1 143 ? -7.18 17.734 14.523 1 97.62 143 LEU B C 1
ATOM 2213 O O . LEU B 1 143 ? -7.168 18.766 15.203 1 97.62 143 LEU B O 1
ATOM 2217 N N . GLU B 1 144 ? -6.953 16.562 15.031 1 98.25 144 GLU B N 1
ATOM 2218 C CA . GLU B 1 144 ? -6.473 16.375 16.391 1 98.25 144 GLU B CA 1
ATOM 2219 C C . GLU B 1 144 ? -5.043 15.852 16.406 1 98.25 144 GLU B C 1
ATOM 2221 O O . GLU B 1 144 ? -4.734 14.852 15.766 1 98.25 144 GLU B O 1
ATOM 2226 N N . ILE B 1 145 ? -4.156 16.562 17.062 1 97.94 145 ILE B N 1
ATOM 2227 C CA . ILE B 1 145 ? -2.779 16.125 17.281 1 97.94 145 ILE B CA 1
ATOM 2228 C C . ILE B 1 145 ? -2.49 16.031 18.766 1 97.94 145 ILE B C 1
ATOM 2230 O O . ILE B 1 145 ? -2.457 17.047 19.469 1 97.94 145 ILE B O 1
ATOM 2234 N N . LEU B 1 146 ? -2.363 14.797 19.219 1 98.19 146 LEU B N 1
ATOM 2235 C CA . LEU B 1 146 ? -2.145 14.586 20.656 1 98.19 146 LEU B CA 1
ATOM 2236 C C . LEU B 1 146 ? -0.854 13.812 20.891 1 98.19 146 LEU B C 1
ATOM 2238 O O . LEU B 1 146 ? -0.594 12.805 20.234 1 98.19 146 LEU B O 1
ATOM 2242 N N . ASN B 1 147 ? 0.034 14.234 21.812 1 98.25 147 ASN B N 1
ATOM 2243 C CA . ASN B 1 147 ? 1.254 13.562 22.25 1 98.25 147 ASN B CA 1
ATOM 2244 C C . ASN B 1 147 ? 2.104 13.117 21.062 1 98.25 147 ASN B C 1
ATOM 2246 O O . ASN B 1 147 ? 2.543 11.969 21 1 98.25 147 ASN B O 1
ATOM 2250 N N . SER B 1 148 ? 2.266 14.117 20.156 1 97.5 148 SER B N 1
ATOM 2251 C CA . SER B 1 148 ? 2.906 13.734 18.891 1 97.5 148 SER B CA 1
ATOM 2252 C C . SER B 1 148 ? 4.09 14.641 18.578 1 97.5 148 SER B C 1
ATOM 2254 O O . SER B 1 148 ? 4.055 15.836 18.875 1 97.5 148 SER B O 1
ATOM 2256 N N . SER B 1 149 ? 5.113 14.039 18.047 1 94.19 149 SER B N 1
ATOM 2257 C CA . SER B 1 149 ? 6.309 14.773 17.641 1 94.19 149 SER B CA 1
ATOM 2258 C C . SER B 1 149 ? 6.789 14.32 16.266 1 94.19 149 SER B C 1
ATOM 2260 O O . SER B 1 149 ? 6.723 13.133 15.938 1 94.19 149 SER B O 1
ATOM 2262 N N . PHE B 1 150 ? 7.305 15.266 15.438 1 90.62 150 PHE B N 1
ATOM 2263 C CA . PHE B 1 150 ? 7.766 15.031 14.07 1 90.62 150 PHE B CA 1
ATOM 2264 C C . PHE B 1 150 ? 9.086 15.75 13.82 1 90.62 150 PHE B C 1
ATOM 2266 O O . PHE B 1 150 ? 9.391 16.766 14.461 1 90.62 150 PHE B O 1
#

Sequence (300 aa):
IGSLGKYTDEEDVVGINVRNCTITGTQNGVRVKTWPGAPASHASNFMFTDIVMINVSNPIIIDQEYCPSNSCKSTSEPSLVKLSNIHFKNISGTYNTESGVTLICSSGVPCENIHLIDINLNPTEPETPREGRFNVKGVVNGLEILNSSFIGSLGKYTDEEDVVGINVRNCTITGTQNGVRVKTWPGAPASHASNFMFTDIVMINVSNPIIIDQEYCPSNSCKSTSEPSLVKLSNIHFKNISGTYNTESGVTLICSSGVPCENIHLIDINLNPTEPETPREGRFNVKGVVNGLEILNSSF

Foldseek 3Di:
DDQPQPDQPDAEAEAAEDEQEEEEDEQEADEHEYDAVRDAYEYENYYYYHYEYEAYAAYEYYYQHDDPPVPHDPDPHTHNYEYEHHEDEQYEYEHAYQENYAAAATQVHAHEAYEAYNAYYYYPDPPRDLVRNHHHHHHHYNYYHYNHDD/DDQPQPDQPDAEAEAAEDEQEEAEDEQEADEHEYDAVRDAYEYENYYYEHYEYEAYAAYEYYYQHDDPPVPHDPDPHTHNYEYEHHEDEQYEYEHAYQENYAAAATQVHAHEAYEAYNAHYYYPDPPRDLPRNHHHHHHHYNYYHYNHDD

Nearest PDB structures (foldseek):
  8ikx-assembly1_A  TM=8.784E-01  e=2.584E-06  Arabidopsis thaliana
  5olp-assembly2_B  TM=6.289E-01  e=2.560E-03  Bacteroides thetaiotaomicron VPI-5482
  5cxl-assembly2_B  TM=2.354E-01  e=1.233E+00  Bordetella pertussis Tohama I
  8ikx-assembly1_A  TM=8.784E-01  e=4.541E-06  Arabidopsis thaliana
  5olp-assembly2_B  TM=6.284E-01  e=2.009E-03  Bacteroides thetaiotaomicron VPI-5482

pLDDT: mean 93.08, std 9.24, range [54.66, 98.94]

InterPro domains:
  IPR000743 Glycoside hydrolase, family 28 [PF00295] (1-124)
  IPR011050 Pectin lyase fold/virulence factor [SSF51126] (1-144)
  IPR012334 Pectin lyase fold [G3DSA:2.160.20.10] (1-131)